Protein AF-A0A2D6NAS9-F1 (afdb_monomer_lite)

pLDDT: mean 70.85, std 19.92, range [41.78, 98.81]

Radius of gyration: 37.91 Å; chains: 1; bounding box: 70×68×134 Å

Structure (mmCIF, N/CA/C/O backbone):
data_AF-A0A2D6NAS9-F1
#
_entry.id   AF-A0A2D6NAS9-F1
#
loop_
_atom_site.group_PDB
_atom_site.id
_atom_site.type_symbol
_atom_site.label_atom_id
_atom_site.label_alt_id
_atom_site.label_comp_id
_atom_site.label_asym_id
_atom_site.label_entity_id
_atom_site.label_seq_id
_atom_site.pdbx_PDB_ins_code
_atom_site.Cartn_x
_atom_site.Cartn_y
_atom_site.Cartn_z
_atom_site.occupancy
_atom_site.B_iso_or_equiv
_atom_site.auth_seq_id
_atom_site.auth_comp_id
_atom_site.auth_asym_id
_atom_site.auth_atom_id
_atom_site.pdbx_PDB_model_num
ATOM 1 N N . MET A 1 1 ? 8.852 7.915 -67.187 1.00 44.69 1 MET A N 1
ATOM 2 C CA . MET A 1 1 ? 9.538 9.047 -66.532 1.00 44.69 1 MET A CA 1
ATOM 3 C C . MET A 1 1 ? 8.828 9.274 -65.214 1.00 44.69 1 MET A C 1
ATOM 5 O O . MET A 1 1 ? 7.635 9.530 -65.252 1.00 44.69 1 MET A O 1
ATOM 9 N N . PHE A 1 2 ? 9.502 9.080 -64.082 1.00 49.69 2 PHE A N 1
ATOM 10 C CA . PHE A 1 2 ? 8.927 9.320 -62.756 1.00 49.69 2 PHE A CA 1
ATOM 11 C C . PHE A 1 2 ? 9.733 10.438 -62.098 1.00 49.69 2 PHE A C 1
ATOM 13 O O . PHE A 1 2 ? 10.939 10.296 -61.892 1.00 49.69 2 PHE A O 1
ATOM 20 N N . GLU A 1 3 ? 9.075 11.571 -61.862 1.00 64.31 3 GLU A N 1
ATOM 21 C CA . GLU A 1 3 ? 9.657 12.746 -61.220 1.00 64.31 3 GLU A CA 1
ATOM 22 C C . GLU A 1 3 ? 9.878 12.480 -59.729 1.00 64.31 3 GLU A C 1
ATOM 24 O O . GLU A 1 3 ? 8.986 12.060 -58.992 1.00 64.31 3 GLU A O 1
ATOM 29 N N . LYS A 1 4 ? 11.119 12.704 -59.298 1.00 64.44 4 LYS A N 1
ATOM 30 C CA . LYS A 1 4 ? 11.606 12.474 -57.942 1.00 64.44 4 LYS A CA 1
ATOM 31 C C . LYS A 1 4 ? 11.306 13.723 -57.108 1.00 64.44 4 LYS A C 1
ATOM 33 O O . LYS A 1 4 ? 12.010 14.725 -57.219 1.00 64.44 4 LYS A O 1
ATOM 38 N N . LYS A 1 5 ? 10.247 13.672 -56.299 1.00 74.62 5 LYS A N 1
ATOM 39 C CA . LYS A 1 5 ? 9.888 14.717 -55.330 1.00 74.62 5 LYS A CA 1
ATOM 40 C C . LYS A 1 5 ? 10.907 14.696 -54.182 1.00 74.62 5 LYS A C 1
ATOM 42 O O . LYS A 1 5 ? 11.012 13.702 -53.472 1.00 74.62 5 LYS A O 1
ATOM 47 N N . LYS A 1 6 ? 11.705 15.761 -54.066 1.00 67.56 6 LYS A N 1
ATOM 48 C CA . LYS A 1 6 ? 12.610 16.014 -52.934 1.00 67.56 6 LYS A CA 1
ATOM 49 C C . LYS A 1 6 ? 11.777 16.526 -51.759 1.00 67.56 6 LYS A C 1
ATOM 51 O O . LYS A 1 6 ? 11.126 17.557 -51.897 1.00 67.56 6 LYS A O 1
ATOM 56 N N . GLU A 1 7 ? 11.798 15.803 -50.646 1.00 62.59 7 GLU A N 1
ATOM 57 C CA . GLU A 1 7 ? 11.334 16.301 -49.350 1.00 62.59 7 GLU A CA 1
ATOM 58 C C . GLU A 1 7 ? 12.501 16.959 -48.616 1.00 62.59 7 GLU A C 1
ATOM 60 O O . GLU A 1 7 ? 13.610 16.424 -48.562 1.00 62.59 7 GLU A O 1
ATOM 65 N N . ASP A 1 8 ? 12.222 18.159 -48.123 1.00 62.38 8 ASP A N 1
ATOM 66 C CA . ASP A 1 8 ? 13.102 19.023 -47.352 1.00 62.38 8 ASP A CA 1
ATOM 67 C C . ASP A 1 8 ? 12.924 18.652 -45.872 1.00 62.38 8 ASP A C 1
ATOM 69 O O . ASP A 1 8 ? 11.819 18.749 -45.332 1.00 62.38 8 ASP A O 1
ATOM 73 N N . ILE A 1 9 ? 13.978 18.137 -45.237 1.00 57.31 9 ILE A N 1
ATOM 74 C CA . ILE A 1 9 ? 13.961 17.750 -43.822 1.00 57.31 9 ILE A CA 1
ATOM 75 C C . ILE A 1 9 ? 14.261 19.013 -43.020 1.00 57.31 9 ILE A C 1
ATOM 77 O O . ILE A 1 9 ? 15.414 19.403 -42.848 1.00 57.31 9 ILE A O 1
ATOM 81 N N . GLY A 1 10 ? 13.191 19.668 -42.573 1.00 54.44 10 GLY A N 1
ATOM 82 C CA . GLY A 1 10 ? 13.259 20.759 -41.613 1.00 54.44 10 GLY A CA 1
ATOM 83 C C . GLY A 1 10 ? 13.781 20.257 -40.269 1.00 54.44 10 GLY A C 1
ATOM 84 O O . GLY A 1 10 ? 13.174 19.396 -39.636 1.00 54.44 10 GLY A O 1
ATOM 85 N N . ASP A 1 11 ? 14.908 20.824 -39.853 1.00 56.91 11 ASP A N 1
ATOM 86 C CA . ASP A 1 11 ? 15.511 20.721 -38.528 1.00 56.91 11 ASP A CA 1
ATOM 87 C C . ASP A 1 11 ? 14.603 21.391 -37.482 1.00 56.91 11 ASP A C 1
ATOM 89 O O . ASP A 1 11 ? 14.774 22.550 -37.104 1.00 56.91 11 ASP A O 1
ATOM 93 N N . SER A 1 12 ? 13.553 20.689 -37.058 1.00 53.16 12 SER A N 1
ATOM 94 C CA . SER A 1 12 ? 12.720 21.099 -35.928 1.00 53.16 12 SER A CA 1
ATOM 95 C C . SER A 1 12 ? 13.377 20.637 -34.631 1.00 53.16 12 SER A C 1
ATOM 97 O O . SER A 1 12 ? 12.987 19.630 -34.038 1.00 53.16 12 SER A O 1
ATOM 99 N N . GLY A 1 13 ? 14.396 21.391 -34.213 1.00 52.25 13 GLY A N 1
ATOM 100 C CA . GLY A 1 13 ? 14.982 21.310 -32.884 1.00 52.25 13 GLY A CA 1
ATOM 101 C C . GLY A 1 13 ? 13.895 21.442 -31.818 1.00 52.25 13 GLY A C 1
ATOM 102 O O . GLY A 1 13 ? 13.236 22.473 -31.691 1.00 52.25 13 GLY A O 1
ATOM 103 N N . SER A 1 14 ? 13.695 20.371 -31.058 1.00 56.97 14 SER A N 1
ATOM 104 C CA . SER A 1 14 ? 12.811 20.301 -29.900 1.00 56.97 14 SER A CA 1
ATOM 105 C C . SER A 1 14 ? 13.326 21.223 -28.792 1.00 56.97 14 SER A C 1
ATOM 107 O O . SER A 1 14 ? 14.079 20.811 -27.911 1.00 56.97 14 SER A O 1
ATOM 109 N N . GLN A 1 15 ? 12.937 22.495 -28.863 1.00 63.69 15 GLN A N 1
ATOM 110 C CA . GLN A 1 15 ? 13.130 23.469 -27.797 1.00 63.69 15 GLN A CA 1
ATOM 111 C C . GLN A 1 15 ? 12.185 23.105 -26.647 1.00 63.69 15 GLN A C 1
ATOM 113 O O . GLN A 1 15 ? 10.971 23.291 -26.738 1.00 63.69 15 GLN A O 1
ATOM 118 N N . LEU A 1 16 ? 12.746 22.522 -25.584 1.00 65.19 16 LEU A N 1
ATOM 119 C CA . LEU A 1 16 ? 12.011 22.279 -24.348 1.00 65.19 16 LEU A CA 1
ATOM 120 C C . LEU A 1 16 ? 11.525 23.619 -23.768 1.00 65.19 16 LEU A C 1
ATOM 122 O O . LEU A 1 16 ? 12.282 24.593 -23.773 1.00 65.19 16 LEU A O 1
ATOM 126 N N . PRO A 1 17 ? 10.280 23.686 -23.268 1.00 71.19 17 PRO A N 1
ATOM 127 C CA . PRO A 1 17 ? 9.772 24.886 -22.622 1.00 71.19 17 PRO A CA 1
ATOM 128 C C . PRO A 1 17 ? 10.620 25.211 -21.387 1.00 71.19 17 PRO A C 1
ATOM 130 O O . PRO A 1 17 ? 10.886 24.336 -20.561 1.00 71.19 17 PRO A O 1
ATOM 133 N N . ASN A 1 18 ? 11.039 26.471 -21.260 1.00 76.06 18 ASN A N 1
ATOM 134 C CA . ASN A 1 18 ? 11.755 26.948 -20.078 1.00 76.06 18 ASN A CA 1
ATOM 135 C C . ASN A 1 18 ? 10.835 26.842 -18.854 1.00 76.06 18 ASN A C 1
ATOM 137 O O . ASN A 1 18 ? 9.726 27.384 -18.863 1.00 76.06 18 ASN A O 1
ATOM 141 N N . LEU A 1 19 ? 11.286 26.121 -17.825 1.00 75.50 19 LEU A N 1
ATOM 142 C CA . LEU A 1 19 ? 10.564 26.002 -16.561 1.00 75.50 19 LEU A CA 1
ATOM 143 C C . LEU A 1 19 ? 10.518 27.365 -15.848 1.00 75.50 19 LEU A C 1
ATOM 145 O O . LEU A 1 19 ? 11.495 28.110 -15.909 1.00 75.50 19 LEU A O 1
ATOM 149 N N . PRO A 1 20 ? 9.408 27.690 -15.164 1.00 77.12 20 PRO A N 1
ATOM 150 C CA . PRO A 1 20 ? 9.325 28.888 -14.342 1.00 77.12 20 PRO A CA 1
ATOM 151 C C . PRO A 1 20 ? 10.331 28.822 -13.187 1.00 77.12 20 PRO A C 1
ATOM 153 O O . PRO A 1 20 ? 10.470 27.784 -12.537 1.00 77.12 20 PRO A O 1
ATOM 156 N N . ASP A 1 21 ? 11.000 29.944 -12.926 1.00 81.00 21 ASP A N 1
ATOM 157 C CA . ASP A 1 21 ? 11.944 30.071 -11.819 1.00 81.00 21 ASP A CA 1
ATOM 158 C C . ASP A 1 21 ? 11.223 29.894 -10.477 1.00 81.00 21 ASP A C 1
ATOM 160 O O . ASP A 1 21 ? 10.200 30.531 -10.199 1.00 81.00 21 ASP A O 1
ATOM 164 N N . LEU A 1 22 ? 11.754 28.997 -9.645 1.00 76.25 22 LEU A N 1
ATOM 165 C CA . LEU A 1 22 ? 11.228 28.748 -8.309 1.00 76.25 22 LEU A CA 1
ATOM 166 C C . LEU A 1 22 ? 11.530 29.945 -7.395 1.00 76.25 22 LEU A C 1
ATOM 168 O O . LEU A 1 22 ? 12.623 30.514 -7.466 1.00 76.25 22 LEU A O 1
ATOM 172 N N . PRO A 1 23 ? 10.587 30.328 -6.517 1.00 79.94 23 PRO A N 1
ATOM 173 C CA . PRO A 1 23 ? 10.807 31.413 -5.575 1.00 79.94 23 PRO A CA 1
ATOM 174 C C . PRO A 1 23 ? 11.987 31.089 -4.639 1.00 79.94 23 PRO A C 1
ATOM 176 O O . PRO A 1 23 ? 12.152 29.926 -4.256 1.00 79.94 23 PRO A O 1
ATOM 179 N N . PRO A 1 24 ? 12.790 32.094 -4.240 1.00 77.75 24 PRO A N 1
ATOM 180 C CA . PRO A 1 24 ? 13.880 31.904 -3.290 1.00 77.75 24 PRO A CA 1
ATOM 181 C C . PRO A 1 24 ? 13.343 31.334 -1.975 1.00 77.75 24 PRO A C 1
ATOM 183 O O . PRO A 1 24 ? 12.482 31.934 -1.330 1.00 77.75 24 PRO A O 1
ATOM 186 N N . LEU A 1 25 ? 13.833 30.157 -1.591 1.00 62.84 25 LEU A N 1
ATOM 187 C CA . LEU A 1 25 ? 13.583 29.582 -0.276 1.00 62.84 25 LEU A CA 1
ATOM 188 C C . LEU A 1 25 ? 14.573 30.205 0.710 1.00 62.84 25 LEU A C 1
ATOM 190 O O . LEU A 1 25 ? 15.709 29.747 0.819 1.00 62.84 25 LEU A O 1
ATOM 194 N N . ASP A 1 26 ? 14.127 31.234 1.431 1.00 63.97 26 ASP A N 1
ATOM 195 C CA . ASP A 1 26 ? 14.790 31.709 2.649 1.00 63.97 26 ASP A CA 1
ATOM 196 C C . ASP A 1 26 ? 14.624 30.639 3.738 1.00 63.97 26 ASP A C 1
ATOM 198 O O . ASP A 1 26 ? 13.691 30.664 4.545 1.00 63.97 26 ASP A O 1
ATOM 202 N N . LEU A 1 27 ? 15.504 29.637 3.721 1.00 65.56 27 LEU A N 1
ATOM 203 C CA . LEU A 1 27 ? 15.625 28.688 4.819 1.00 65.56 27 LEU A CA 1
ATOM 204 C C . LEU A 1 27 ? 16.458 29.342 5.927 1.00 65.56 27 LEU A C 1
ATOM 206 O O . LEU A 1 27 ? 17.595 29.737 5.665 1.00 65.56 27 LEU A O 1
ATOM 210 N N . PRO A 1 28 ? 15.927 29.457 7.157 1.00 58.47 28 PRO A N 1
ATOM 211 C CA . PRO A 1 28 ? 16.703 29.963 8.274 1.00 58.47 28 PRO A CA 1
ATOM 212 C C . PRO A 1 28 ? 17.895 29.037 8.517 1.00 58.47 28 PRO A C 1
ATOM 214 O O . PRO A 1 28 ? 17.740 27.817 8.623 1.00 58.47 28 PRO A O 1
ATOM 217 N N . GLU A 1 29 ? 19.076 29.644 8.584 1.00 57.22 29 GLU A N 1
ATOM 218 C CA . GLU A 1 29 ? 20.341 29.025 8.963 1.00 57.22 29 GLU A CA 1
ATOM 219 C C . GLU A 1 29 ? 20.144 28.357 10.334 1.00 57.22 29 GLU A C 1
ATOM 221 O O . GLU A 1 29 ? 20.018 29.016 11.365 1.00 57.22 29 GLU A O 1
ATOM 226 N N . ARG A 1 30 ? 19.969 27.031 10.335 1.00 51.94 30 ARG A N 1
ATOM 227 C CA . ARG A 1 30 ? 19.803 26.249 11.561 1.00 51.94 30 ARG A CA 1
ATOM 228 C C . ARG A 1 30 ? 21.179 26.116 12.198 1.00 51.94 30 ARG A C 1
ATOM 230 O O . ARG A 1 30 ? 22.009 25.354 11.714 1.00 51.94 30 ARG A O 1
ATOM 237 N N . GLU A 1 31 ? 21.396 26.854 13.278 1.00 53.44 31 GLU A N 1
ATOM 238 C CA . GLU A 1 31 ? 22.501 26.624 14.204 1.00 53.44 31 GLU A CA 1
ATOM 239 C C . GLU A 1 31 ? 22.436 25.164 14.696 1.00 53.44 31 GLU A C 1
ATOM 241 O O . GLU A 1 31 ? 21.433 24.719 15.261 1.00 53.44 31 GLU A O 1
ATOM 246 N N . GLU A 1 32 ? 23.487 24.391 14.409 1.00 56.06 32 GLU A N 1
ATOM 247 C CA . GLU A 1 32 ? 23.672 23.014 14.872 1.00 56.06 32 GLU A CA 1
ATOM 248 C C . GLU A 1 32 ? 23.946 22.991 16.385 1.00 56.06 32 GLU A C 1
ATOM 250 O O . GLU A 1 32 ? 25.063 22.759 16.836 1.00 56.06 32 GLU A O 1
ATOM 255 N N . GLU A 1 33 ? 22.915 23.201 17.200 1.00 48.81 33 GLU A N 1
ATOM 256 C CA . GLU A 1 33 ? 22.936 22.800 18.606 1.00 48.81 33 GLU A CA 1
ATOM 257 C C . GLU A 1 33 ? 22.209 21.462 18.758 1.00 48.81 33 GLU A C 1
ATOM 259 O O . GLU A 1 33 ? 21.041 21.380 19.142 1.00 48.81 33 GLU A O 1
ATOM 264 N N . THR A 1 34 ? 22.912 20.364 18.463 1.00 54.03 34 THR A N 1
ATOM 265 C CA . THR A 1 34 ? 22.471 19.015 18.836 1.00 54.03 34 THR A CA 1
ATOM 266 C C . THR A 1 34 ? 22.618 18.826 20.348 1.00 54.03 34 THR A C 1
ATOM 268 O O . THR A 1 34 ? 23.531 18.155 20.824 1.00 54.03 34 THR A O 1
ATOM 271 N N . SER A 1 35 ? 21.705 19.408 21.122 1.00 48.81 35 SER A N 1
ATOM 272 C CA . SER A 1 35 ? 21.496 19.089 22.538 1.00 48.81 35 SER A CA 1
ATOM 273 C C . SER A 1 35 ? 20.476 17.956 22.671 1.00 48.81 35 SER A C 1
ATOM 275 O O . SER A 1 35 ? 19.450 18.062 23.340 1.00 48.81 35 SER A O 1
ATOM 277 N N . LEU A 1 36 ? 20.759 16.832 22.006 1.00 57.94 36 LEU A N 1
ATOM 278 C CA . LEU A 1 36 ? 20.040 15.600 22.300 1.00 57.94 36 LEU A CA 1
ATOM 279 C C . LEU A 1 36 ? 20.421 15.159 23.722 1.00 57.94 36 LEU A C 1
ATOM 281 O O . LEU A 1 36 ? 21.614 15.107 24.040 1.00 57.94 36 LEU A O 1
ATOM 285 N N . PRO A 1 37 ? 19.451 14.836 24.593 1.00 48.44 37 PRO A N 1
ATOM 286 C CA . PRO A 1 37 ? 19.757 14.244 25.883 1.00 48.44 37 PRO A CA 1
ATOM 287 C C . PRO A 1 37 ? 20.454 12.904 25.640 1.00 48.44 37 PRO A C 1
ATOM 289 O O . PRO A 1 37 ? 19.886 11.982 25.058 1.00 48.44 37 PRO A O 1
ATOM 292 N N . SER A 1 38 ? 21.708 12.797 26.068 1.00 57.53 38 SER A N 1
ATOM 293 C CA . SER A 1 38 ? 22.430 11.529 26.061 1.00 57.53 38 SER A CA 1
ATOM 294 C C . SER A 1 38 ? 21.670 10.515 26.915 1.00 57.53 38 SER A C 1
ATOM 296 O O . SER A 1 38 ? 21.354 10.794 28.075 1.00 57.53 38 SER A O 1
ATOM 298 N N . PHE A 1 39 ? 21.385 9.345 26.344 1.00 55.78 39 PHE A N 1
ATOM 299 C CA . PHE A 1 39 ? 20.735 8.251 27.056 1.00 55.78 39 PHE A CA 1
ATOM 300 C C . PHE A 1 39 ? 21.516 7.893 28.333 1.00 55.78 39 PHE A C 1
ATOM 302 O O . PHE A 1 39 ? 22.751 7.869 28.315 1.00 55.78 39 PHE A O 1
ATOM 309 N N . PRO A 1 40 ? 20.832 7.591 29.451 1.00 52.88 40 PRO A N 1
ATOM 310 C CA . PRO A 1 40 ? 21.504 7.073 30.630 1.00 52.88 40 PRO A CA 1
ATOM 311 C C . PRO A 1 40 ? 22.171 5.743 30.266 1.00 52.88 40 PRO A C 1
ATOM 313 O O . PRO A 1 40 ? 21.508 4.823 29.788 1.00 52.88 40 PRO A O 1
ATOM 316 N N . ASN A 1 41 ? 23.483 5.639 30.497 1.00 45.62 41 ASN A N 1
ATOM 317 C CA . ASN A 1 41 ? 24.239 4.394 30.358 1.00 45.62 41 ASN A CA 1
ATOM 318 C C . ASN A 1 41 ? 23.652 3.336 31.307 1.00 45.62 41 ASN A C 1
ATOM 320 O O . ASN A 1 41 ? 24.050 3.242 32.468 1.00 45.62 41 ASN A O 1
ATOM 324 N N . SER A 1 42 ? 22.673 2.564 30.833 1.00 54.25 42 SER A N 1
ATOM 325 C CA . SER A 1 42 ? 22.069 1.487 31.608 1.00 54.25 42 SER A CA 1
ATOM 326 C C . SER A 1 42 ? 23.008 0.272 31.599 1.00 54.25 42 SER A C 1
ATOM 328 O O . SER A 1 42 ? 23.280 -0.280 30.529 1.00 54.25 42 SER A O 1
ATOM 330 N N . PRO A 1 43 ? 23.508 -0.193 32.760 1.00 58.84 43 PRO A N 1
ATOM 331 C CA . PRO A 1 43 ? 24.506 -1.264 32.851 1.00 58.84 43 PRO A CA 1
ATOM 332 C C . PRO A 1 43 ? 23.975 -2.663 32.477 1.00 58.84 43 PRO A C 1
ATOM 334 O O . PRO A 1 43 ? 24.695 -3.654 32.612 1.00 58.84 43 PRO A O 1
ATOM 337 N N . THR A 1 44 ? 22.727 -2.778 32.016 1.00 58.31 44 THR A N 1
ATOM 338 C CA . THR A 1 44 ? 22.070 -4.058 31.707 1.00 58.31 44 THR A CA 1
ATOM 339 C C . THR A 1 44 ? 21.915 -4.350 30.213 1.00 58.31 44 THR A C 1
ATOM 341 O O . THR A 1 44 ? 21.643 -5.498 29.863 1.00 58.31 44 THR A O 1
ATOM 344 N N . HIS A 1 45 ? 22.145 -3.381 29.318 1.00 50.84 45 HIS A N 1
ATOM 345 C CA . HIS A 1 45 ? 21.853 -3.552 27.886 1.00 50.84 45 HIS A CA 1
ATOM 346 C C . HIS A 1 45 ? 22.820 -4.508 27.157 1.00 50.84 45 HIS A C 1
ATOM 348 O O . HIS A 1 45 ? 22.425 -5.197 26.220 1.00 50.84 45 HIS A O 1
ATOM 354 N N . ASN A 1 46 ? 24.060 -4.660 27.637 1.00 56.56 46 ASN A N 1
ATOM 355 C CA . ASN A 1 46 ? 25.041 -5.543 26.987 1.00 56.56 46 ASN A CA 1
ATOM 356 C C . ASN A 1 46 ? 24.825 -7.042 27.249 1.00 56.56 46 ASN A C 1
ATOM 358 O O . ASN A 1 46 ? 25.462 -7.860 26.598 1.00 56.56 46 ASN A O 1
ATOM 362 N N . LYS A 1 47 ? 23.949 -7.433 28.185 1.00 57.38 47 LYS A N 1
ATOM 363 C CA . LYS A 1 47 ? 23.746 -8.858 28.515 1.00 57.38 47 LYS A CA 1
ATOM 364 C C . LYS A 1 47 ? 22.583 -9.506 27.773 1.00 57.38 47 LYS A C 1
ATOM 366 O O . LYS A 1 47 ? 22.552 -10.727 27.661 1.00 57.38 47 LYS A O 1
ATOM 371 N N . PHE A 1 48 ? 21.632 -8.718 27.273 1.00 56.62 48 PHE A N 1
ATOM 372 C CA . PHE A 1 48 ? 20.460 -9.274 26.593 1.00 56.62 48 PHE A CA 1
ATOM 373 C C . PHE A 1 48 ? 20.779 -9.692 25.151 1.00 56.62 48 PHE A C 1
ATOM 375 O O . PHE A 1 48 ? 20.281 -10.708 24.676 1.00 56.62 48 PHE A O 1
ATOM 382 N N . GLN A 1 49 ? 21.679 -8.964 24.482 1.00 55.78 49 GLN A N 1
ATOM 383 C CA . GLN A 1 49 ? 22.065 -9.246 23.096 1.00 55.78 49 GLN A CA 1
ATOM 384 C C . GLN A 1 49 ? 23.022 -10.448 22.964 1.00 55.78 49 GLN A C 1
ATOM 386 O O . GLN A 1 49 ? 23.025 -11.113 21.933 1.00 55.78 49 GLN A O 1
ATOM 391 N N . GLU A 1 50 ? 23.775 -10.808 24.012 1.00 66.12 50 GLU A N 1
ATOM 392 C CA . GLU A 1 50 ? 24.652 -11.993 23.991 1.00 66.12 50 GLU A CA 1
ATOM 393 C C . GLU A 1 50 ? 23.889 -13.326 24.029 1.00 66.12 50 GLU A C 1
ATOM 395 O O . GLU A 1 50 ? 24.342 -14.304 23.433 1.00 66.12 50 GLU A O 1
ATOM 400 N N . ALA A 1 51 ? 22.744 -13.394 24.719 1.00 60.97 51 ALA A N 1
ATOM 401 C CA . ALA A 1 51 ? 21.993 -14.643 24.867 1.00 60.97 51 ALA A CA 1
ATOM 402 C C . ALA A 1 51 ? 21.365 -15.105 23.540 1.00 60.97 51 ALA A C 1
ATOM 404 O O . ALA A 1 51 ? 21.382 -16.295 23.241 1.00 60.97 51 ALA A O 1
ATOM 405 N N . ALA A 1 52 ? 20.885 -14.163 22.722 1.00 65.38 52 ALA A N 1
ATOM 406 C CA . ALA A 1 52 ? 20.277 -14.462 21.426 1.00 65.38 52 ALA A CA 1
ATOM 407 C C . ALA A 1 52 ? 21.307 -14.940 20.387 1.00 65.38 52 ALA A C 1
ATOM 409 O O . ALA A 1 52 ? 21.047 -15.874 19.634 1.00 65.38 52 ALA A O 1
ATOM 410 N N . ILE A 1 53 ? 22.504 -14.342 20.372 1.00 60.44 53 ILE A N 1
ATOM 411 C CA . ILE A 1 53 ? 23.564 -14.718 19.422 1.00 60.44 53 ILE A CA 1
ATOM 412 C C . ILE A 1 53 ? 24.155 -16.091 19.781 1.00 60.44 53 ILE A C 1
ATOM 414 O O . ILE A 1 53 ? 24.548 -16.846 18.894 1.00 60.44 53 ILE A O 1
ATOM 418 N N . LYS A 1 54 ? 24.189 -16.454 21.071 1.00 69.38 54 LYS A N 1
ATOM 419 C CA . LYS A 1 54 ? 24.687 -17.765 21.517 1.00 69.38 54 LYS A CA 1
ATOM 420 C C . LYS A 1 54 ? 23.796 -18.938 21.107 1.00 69.38 54 LYS A C 1
ATOM 422 O O . LYS A 1 54 ? 24.337 -19.998 20.810 1.00 69.38 54 LYS A O 1
ATOM 427 N N . ASP A 1 55 ? 22.480 -18.748 21.071 1.00 64.94 55 ASP A N 1
ATOM 428 C CA . ASP A 1 55 ? 21.521 -19.807 20.718 1.00 64.94 55 ASP A CA 1
ATOM 429 C C . ASP A 1 55 ? 21.546 -20.130 19.210 1.00 64.94 55 ASP A C 1
ATOM 431 O O . ASP A 1 55 ? 21.358 -21.268 18.790 1.00 64.94 55 ASP A O 1
ATOM 435 N N . ALA A 1 56 ? 21.886 -19.141 18.377 1.00 64.94 56 ALA A N 1
ATOM 436 C CA . ALA A 1 56 ? 22.000 -19.309 16.927 1.00 64.94 56 ALA A CA 1
ATOM 437 C C . ALA A 1 56 ? 23.278 -20.043 16.462 1.00 64.94 56 ALA A C 1
ATOM 439 O O . ALA A 1 56 ? 23.356 -20.453 15.305 1.00 64.94 56 ALA A O 1
ATOM 440 N N . VAL A 1 57 ? 24.293 -20.199 17.325 1.00 58.56 57 VAL A N 1
ATOM 441 C CA . VAL A 1 57 ? 25.605 -20.785 16.957 1.00 58.56 57 VAL A CA 1
ATOM 442 C C . VAL A 1 57 ? 25.776 -22.219 17.468 1.00 58.56 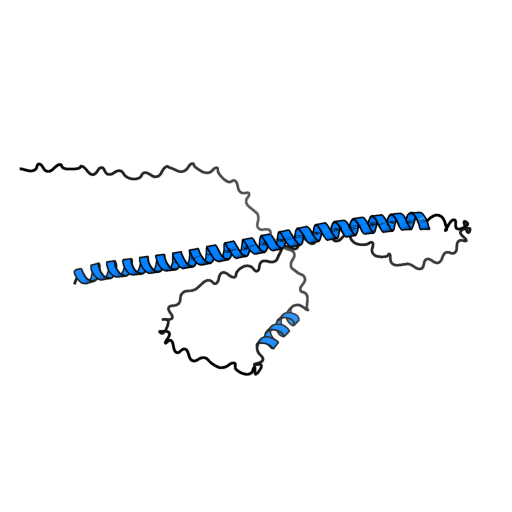57 VAL A C 1
ATOM 444 O O . VAL A 1 57 ? 26.750 -22.889 17.128 1.00 58.56 57 VAL A O 1
ATOM 447 N N . THR A 1 58 ? 24.832 -22.750 18.242 1.00 55.06 58 THR A N 1
ATOM 448 C CA . THR A 1 58 ? 24.825 -24.179 18.566 1.00 55.06 58 THR A CA 1
ATOM 449 C C . THR A 1 58 ? 24.315 -24.986 17.368 1.00 55.06 58 THR A C 1
ATOM 451 O O . THR A 1 58 ? 23.152 -24.824 16.994 1.00 55.06 58 THR A O 1
ATOM 454 N N . PRO A 1 59 ? 25.138 -25.863 16.757 1.00 55.28 59 PRO A N 1
ATOM 455 C CA . PRO A 1 59 ? 24.693 -26.749 15.691 1.00 55.28 59 PRO A CA 1
ATOM 456 C C . PRO A 1 59 ? 23.748 -27.790 16.294 1.00 55.28 59 PRO A C 1
ATOM 458 O O . PRO A 1 59 ? 24.171 -28.837 16.778 1.00 55.28 59 PRO A O 1
ATOM 461 N N . SER A 1 60 ? 22.459 -27.467 16.326 1.00 55.25 60 SER A N 1
ATOM 462 C CA . SER A 1 60 ? 21.417 -28.433 16.642 1.00 55.25 60 SER A CA 1
ATOM 463 C C . SER A 1 60 ? 21.385 -29.457 15.509 1.00 55.25 60 SER A C 1
ATOM 465 O O . SER A 1 60 ? 21.052 -29.107 14.376 1.00 55.25 60 SER A O 1
ATOM 467 N N . GLU A 1 61 ? 21.760 -30.703 15.814 1.00 58.97 61 GLU A N 1
ATOM 468 C CA . GLU A 1 61 ? 21.526 -31.893 14.988 1.00 58.97 61 GLU A CA 1
ATOM 469 C C . GLU A 1 61 ? 20.021 -32.023 14.719 1.00 58.97 61 GLU A C 1
ATOM 471 O O . GLU A 1 61 ? 19.283 -32.694 15.440 1.00 58.97 61 GLU A O 1
ATOM 476 N N . PHE A 1 62 ? 19.535 -31.334 13.691 1.00 62.91 62 PHE A N 1
ATOM 477 C CA . PHE A 1 62 ? 18.229 -31.612 13.122 1.00 62.91 62 PHE A CA 1
ATOM 478 C C . PHE A 1 62 ? 18.367 -32.768 12.122 1.00 62.91 62 PHE A C 1
ATOM 480 O O . PHE A 1 62 ? 19.294 -32.758 11.310 1.00 62.91 62 PHE A O 1
ATOM 487 N N . PRO A 1 63 ? 17.468 -33.767 12.165 1.00 57.25 63 PRO A N 1
ATOM 488 C CA . PRO A 1 63 ? 17.467 -34.862 11.206 1.00 57.25 63 PRO A CA 1
ATOM 489 C C . PRO A 1 63 ? 17.232 -34.313 9.795 1.00 57.25 63 PRO A C 1
ATOM 491 O O . PRO A 1 63 ? 16.243 -33.621 9.547 1.00 57.25 63 PRO A O 1
ATOM 494 N N . GLU A 1 64 ? 18.165 -34.617 8.892 1.00 47.91 64 GLU A N 1
ATOM 495 C CA . GLU A 1 64 ? 18.139 -34.204 7.489 1.00 47.91 64 GLU A CA 1
ATOM 496 C C . GLU A 1 64 ? 16.816 -34.609 6.811 1.00 47.91 64 GLU A C 1
ATOM 498 O O . GLU A 1 64 ? 16.466 -35.795 6.793 1.00 47.91 64 GLU A O 1
ATOM 503 N N . PRO A 1 65 ? 16.069 -33.664 6.211 1.00 64.00 65 PRO A N 1
ATOM 504 C CA . PRO A 1 65 ? 15.046 -34.010 5.237 1.00 64.00 65 PRO A CA 1
ATOM 505 C C . PRO A 1 65 ? 15.706 -34.540 3.948 1.00 64.00 65 PRO A C 1
ATOM 507 O O . PRO A 1 65 ? 16.822 -34.139 3.613 1.00 64.00 65 PRO A O 1
ATOM 510 N N . PRO A 1 66 ? 15.029 -35.433 3.204 1.00 57.22 66 PRO A N 1
ATOM 511 C CA . PRO A 1 66 ? 15.592 -36.078 2.025 1.00 57.22 66 PRO A CA 1
ATOM 512 C C . PRO A 1 66 ? 16.001 -35.045 0.970 1.00 57.22 66 PRO A C 1
ATOM 514 O O . PRO A 1 66 ? 15.182 -34.274 0.468 1.00 57.22 66 PRO A O 1
ATOM 517 N N . ILE A 1 67 ? 17.289 -35.070 0.639 1.00 53.25 67 ILE A N 1
ATOM 518 C CA . ILE A 1 67 ? 17.921 -34.279 -0.411 1.00 53.25 67 ILE A CA 1
ATOM 519 C C . ILE A 1 67 ? 17.317 -34.714 -1.749 1.00 53.25 67 ILE A C 1
ATOM 521 O O . ILE A 1 67 ? 17.526 -35.839 -2.201 1.00 53.25 67 ILE A O 1
ATOM 525 N N . ILE A 1 68 ? 16.552 -33.828 -2.385 1.00 55.16 68 ILE A N 1
ATOM 526 C CA . ILE A 1 68 ? 16.143 -34.002 -3.777 1.00 55.16 68 ILE A CA 1
ATOM 527 C C . ILE A 1 68 ? 17.298 -33.487 -4.644 1.00 55.16 68 ILE A C 1
ATOM 529 O O . ILE A 1 68 ? 17.548 -32.284 -4.716 1.00 55.16 68 ILE A O 1
ATOM 533 N N . GLU A 1 69 ? 18.028 -34.415 -5.266 1.00 47.00 69 GLU A N 1
ATOM 534 C CA . GLU A 1 69 ? 19.065 -34.145 -6.267 1.00 47.00 69 GLU A CA 1
ATOM 535 C C . GLU A 1 69 ? 18.448 -33.475 -7.507 1.00 47.00 69 GLU A C 1
ATOM 537 O O . GLU A 1 69 ? 17.953 -34.128 -8.426 1.00 47.00 69 GLU A O 1
ATOM 542 N N . HIS A 1 70 ? 18.506 -32.147 -7.557 1.00 50.91 70 HIS A N 1
ATOM 543 C CA . HIS A 1 70 ? 18.380 -31.389 -8.797 1.00 50.91 70 HIS A CA 1
ATOM 544 C C . HIS A 1 70 ? 19.739 -30.771 -9.115 1.00 50.91 70 HIS A C 1
ATOM 546 O O . HIS A 1 70 ? 20.094 -29.691 -8.650 1.00 50.91 70 HIS A O 1
ATOM 552 N N . SER A 1 71 ? 20.535 -31.510 -9.885 1.00 48.31 71 SER A N 1
ATOM 553 C CA . SER A 1 71 ? 21.802 -31.051 -10.439 1.00 48.31 71 SER A CA 1
ATOM 554 C C . SER A 1 71 ? 21.550 -30.082 -11.599 1.00 48.31 71 SER A C 1
ATOM 556 O O . SER A 1 71 ? 21.600 -30.474 -12.764 1.00 48.31 71 SER A O 1
ATOM 558 N N . GLU A 1 72 ? 21.302 -28.811 -11.294 1.00 48.53 72 GLU A N 1
ATOM 559 C CA . GLU A 1 72 ? 21.546 -27.728 -12.248 1.00 48.53 72 GLU A CA 1
ATOM 560 C C . GLU A 1 72 ? 22.904 -27.101 -11.942 1.00 48.53 72 GLU A C 1
ATOM 562 O O . GLU A 1 72 ? 23.146 -26.495 -10.899 1.00 48.53 72 GLU A O 1
ATOM 567 N N . THR A 1 73 ? 23.834 -27.314 -12.869 1.00 48.78 73 THR A N 1
ATOM 568 C CA . THR A 1 73 ? 25.162 -26.711 -12.887 1.00 48.78 73 THR A CA 1
ATOM 569 C C . THR A 1 73 ? 25.029 -25.194 -13.009 1.00 48.78 73 THR A C 1
ATOM 571 O O . THR A 1 73 ? 24.875 -24.656 -14.103 1.00 48.78 73 THR A O 1
ATOM 574 N N . ILE A 1 74 ? 25.100 -24.497 -11.876 1.00 55.66 74 ILE A N 1
ATOM 575 C CA . ILE A 1 74 ? 25.202 -23.038 -11.834 1.00 55.66 74 ILE A CA 1
ATOM 576 C C . ILE A 1 74 ? 26.613 -22.655 -12.319 1.00 55.66 74 ILE A C 1
ATOM 578 O O . ILE A 1 74 ? 27.600 -23.098 -11.721 1.00 55.66 74 ILE A O 1
ATOM 582 N N . PRO A 1 75 ? 26.761 -21.859 -13.395 1.00 58.53 75 PRO A N 1
ATOM 583 C CA . PRO A 1 75 ? 28.069 -21.406 -13.850 1.00 58.53 75 PRO A CA 1
ATOM 584 C C . PRO A 1 75 ? 28.722 -20.481 -12.804 1.00 58.53 75 PRO A C 1
ATOM 586 O O . PRO A 1 75 ? 28.024 -19.742 -12.104 1.00 58.53 75 PRO A O 1
ATOM 589 N N . PRO A 1 76 ? 30.063 -20.481 -12.690 1.00 56.19 76 PRO A N 1
ATOM 590 C CA . PRO A 1 76 ? 30.772 -19.694 -11.689 1.00 56.19 76 PRO A CA 1
ATOM 591 C C . PRO A 1 76 ? 30.558 -18.195 -11.926 1.00 56.19 76 PRO A C 1
ATOM 593 O O . PRO A 1 76 ? 31.045 -17.619 -12.900 1.00 56.19 76 PRO A O 1
ATOM 596 N N . ILE A 1 77 ? 29.835 -17.554 -11.006 1.00 49.62 77 ILE A N 1
ATOM 597 C CA . ILE A 1 77 ? 29.649 -16.103 -10.981 1.00 49.62 77 ILE A CA 1
ATOM 598 C C . ILE A 1 77 ? 31.010 -15.456 -10.703 1.00 49.62 77 ILE A C 1
ATOM 600 O O . ILE A 1 77 ? 31.591 -15.581 -9.623 1.00 49.62 77 ILE A O 1
ATOM 604 N N . ASN A 1 78 ? 31.522 -14.778 -11.728 1.00 54.91 78 ASN A N 1
ATOM 605 C CA . ASN A 1 78 ? 32.737 -13.981 -11.692 1.00 54.91 78 ASN A CA 1
ATOM 606 C C . ASN A 1 78 ? 32.601 -12.881 -10.624 1.00 54.91 78 ASN A C 1
ATOM 608 O O . ASN A 1 78 ? 31.782 -11.968 -10.751 1.00 54.91 78 ASN A O 1
ATOM 612 N N . LYS A 1 79 ? 33.402 -12.995 -9.559 1.00 51.69 79 LYS A N 1
ATOM 613 C CA . LYS A 1 79 ? 33.492 -12.051 -8.441 1.00 51.69 79 LYS A CA 1
ATOM 614 C C . LYS A 1 79 ? 34.173 -10.762 -8.902 1.00 51.69 79 LYS A C 1
ATOM 616 O O . LYS A 1 79 ? 35.340 -10.525 -8.604 1.00 51.69 79 LYS A O 1
ATOM 621 N N . GLN A 1 80 ? 33.451 -9.917 -9.629 1.00 48.38 80 GLN A N 1
ATOM 622 C CA . GLN A 1 80 ? 33.849 -8.524 -9.778 1.00 48.38 80 GLN A CA 1
ATOM 623 C C . GLN A 1 80 ? 33.167 -7.694 -8.699 1.00 48.38 80 GLN A C 1
ATOM 625 O O . GLN A 1 80 ? 31.950 -7.528 -8.689 1.00 48.38 80 GLN A O 1
ATOM 630 N N . ASN A 1 81 ? 34.008 -7.213 -7.786 1.00 54.97 81 ASN A N 1
ATOM 631 C CA . ASN A 1 81 ? 33.724 -6.292 -6.696 1.00 54.97 81 ASN A CA 1
ATOM 632 C C . ASN A 1 81 ? 32.768 -5.179 -7.139 1.00 54.97 81 ASN A C 1
ATOM 634 O O . ASN A 1 81 ? 33.174 -4.190 -7.749 1.00 54.97 81 ASN A O 1
ATOM 638 N N . LYS A 1 82 ? 31.491 -5.336 -6.808 1.00 52.62 82 LYS A N 1
ATOM 639 C CA . LYS A 1 82 ? 30.539 -4.237 -6.770 1.00 52.62 82 LYS A CA 1
ATOM 640 C C . LYS A 1 82 ? 30.152 -4.082 -5.318 1.00 52.62 82 LYS A C 1
ATOM 642 O O . LYS A 1 82 ? 29.608 -5.000 -4.712 1.00 52.62 82 LYS A O 1
ATOM 647 N N . ASN A 1 83 ? 30.501 -2.927 -4.772 1.00 47.59 83 ASN A N 1
ATOM 648 C CA . ASN A 1 83 ? 30.056 -2.466 -3.471 1.00 47.59 83 ASN A CA 1
ATOM 649 C C . ASN A 1 83 ? 28.537 -2.288 -3.556 1.00 47.59 83 ASN A C 1
ATOM 651 O O . ASN A 1 83 ? 28.049 -1.201 -3.862 1.00 47.59 83 ASN A O 1
ATOM 655 N N . PHE A 1 84 ? 27.785 -3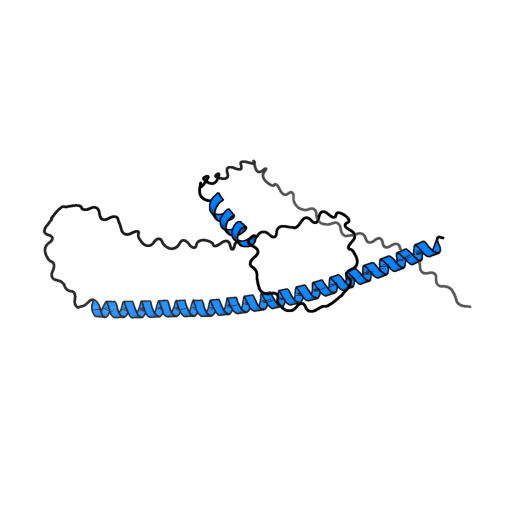.370 -3.375 1.00 41.78 84 PHE A N 1
ATOM 656 C CA . PHE A 1 84 ? 26.358 -3.276 -3.138 1.00 41.78 84 PHE A CA 1
ATOM 657 C C . PHE A 1 84 ? 26.215 -2.635 -1.761 1.00 41.78 84 PHE A C 1
ATOM 659 O O . PHE A 1 84 ? 26.461 -3.270 -0.740 1.00 41.78 84 PHE A O 1
ATOM 666 N N . LYS A 1 85 ? 25.900 -1.336 -1.746 1.00 60.53 85 LYS A N 1
ATOM 667 C CA . LYS A 1 85 ? 25.321 -0.687 -0.573 1.00 60.53 85 LYS A CA 1
ATOM 668 C C . LYS A 1 85 ? 23.997 -1.398 -0.331 1.00 60.53 85 LYS A C 1
ATOM 670 O O . LYS A 1 85 ? 23.014 -1.115 -1.008 1.00 60.53 85 LYS A O 1
ATOM 675 N N . THR A 1 86 ? 24.001 -2.366 0.574 1.00 51.66 86 THR A N 1
ATOM 676 C CA . THR A 1 86 ? 22.788 -2.837 1.225 1.00 51.66 86 THR A CA 1
ATOM 677 C C . THR A 1 86 ? 22.170 -1.598 1.860 1.00 51.66 86 THR A C 1
ATOM 679 O O . THR A 1 86 ? 22.733 -1.042 2.801 1.00 51.66 86 THR A O 1
ATOM 682 N N . LEU A 1 87 ? 21.087 -1.086 1.270 1.00 53.53 87 LEU A N 1
ATOM 683 C CA . LEU A 1 87 ? 20.218 -0.164 1.982 1.00 53.53 87 LEU A CA 1
ATOM 684 C C . LEU A 1 87 ? 19.634 -0.995 3.118 1.00 53.53 87 LEU A C 1
ATOM 686 O O . LEU A 1 87 ? 18.844 -1.909 2.882 1.00 53.53 87 LEU A O 1
ATOM 690 N N . GLU A 1 88 ? 20.119 -0.742 4.324 1.00 59.62 88 GLU A N 1
ATOM 691 C CA . GLU A 1 88 ? 19.490 -1.211 5.544 1.00 59.62 88 GLU A CA 1
ATOM 692 C C . GLU A 1 88 ? 18.076 -0.625 5.517 1.00 59.62 88 GLU A C 1
ATOM 694 O O . GLU A 1 88 ? 17.898 0.591 5.573 1.00 59.62 88 GLU A O 1
ATOM 699 N N . MET A 1 89 ? 17.078 -1.471 5.250 1.00 54.72 89 MET A N 1
ATOM 700 C CA . MET A 1 89 ? 15.686 -1.065 5.376 1.00 54.72 89 MET A CA 1
ATOM 701 C C . MET A 1 89 ? 15.499 -0.669 6.834 1.00 54.72 89 MET A C 1
ATOM 703 O O . MET A 1 89 ? 15.588 -1.537 7.699 1.00 54.72 89 MET A O 1
ATOM 707 N N . GLU A 1 90 ? 15.283 0.621 7.091 1.00 60.72 90 GLU A N 1
ATOM 708 C CA . GLU A 1 90 ? 14.872 1.104 8.405 1.00 60.72 90 GLU A CA 1
ATOM 709 C C . GLU A 1 90 ? 13.688 0.257 8.861 1.00 60.72 90 GLU A C 1
ATOM 711 O O . GLU A 1 90 ? 12.633 0.209 8.219 1.00 60.72 90 GLU A O 1
ATOM 716 N N . GLU A 1 91 ? 13.933 -0.504 9.926 1.00 63.47 91 GLU A N 1
ATOM 717 C CA . GLU A 1 91 ? 12.949 -1.361 10.551 1.00 63.47 91 GLU A CA 1
ATOM 718 C C . GLU A 1 91 ? 11.766 -0.465 10.915 1.00 63.47 91 GLU A C 1
ATOM 720 O O . GLU A 1 91 ? 11.909 0.528 11.631 1.00 63.47 91 GLU A O 1
ATOM 725 N N . TRP A 1 92 ? 10.608 -0.750 10.320 1.00 63.25 92 TRP A N 1
ATOM 726 C CA . TRP A 1 92 ? 9.401 0.034 10.528 1.00 63.25 92 TRP A CA 1
ATOM 727 C C . TRP A 1 92 ? 8.989 -0.146 11.989 1.00 63.25 92 TRP A C 1
ATOM 729 O O . TRP A 1 92 ? 8.286 -1.093 12.330 1.00 63.25 92 TRP A O 1
ATOM 739 N N . HIS A 1 93 ? 9.476 0.724 12.872 1.00 61.25 93 HIS A N 1
ATOM 740 C CA . HIS A 1 93 ? 8.981 0.831 14.230 1.00 61.25 93 HIS A CA 1
ATOM 741 C C . HIS A 1 93 ? 7.614 1.503 14.114 1.00 61.25 93 HIS A C 1
ATOM 743 O O . HIS A 1 93 ? 7.574 2.697 13.801 1.00 61.25 93 HIS A O 1
ATOM 749 N N . PRO A 1 94 ? 6.485 0.784 14.299 1.00 49.28 94 PRO A N 1
ATOM 750 C CA . PRO A 1 94 ? 5.212 1.458 14.439 1.00 49.28 94 PRO A CA 1
ATOM 751 C C . PRO A 1 94 ? 5.404 2.429 15.591 1.00 49.28 94 PRO A C 1
ATOM 753 O O . PRO A 1 94 ? 5.664 2.013 16.719 1.00 49.28 94 PRO A O 1
ATOM 756 N N . GLU A 1 95 ? 5.358 3.717 15.275 1.00 44.91 95 GLU A N 1
ATOM 757 C CA . GLU A 1 95 ? 5.334 4.807 16.228 1.00 44.91 95 GLU A CA 1
ATOM 758 C C . GLU A 1 95 ? 4.040 4.617 17.021 1.00 44.91 95 GLU A C 1
ATOM 760 O O . GLU A 1 95 ? 2.981 5.165 16.709 1.00 44.91 95 GLU A O 1
ATOM 765 N N . SER A 1 96 ? 4.093 3.713 18.001 1.00 48.91 96 SER A N 1
ATOM 766 C CA . SER A 1 96 ? 3.083 3.548 19.014 1.00 48.91 96 SER A CA 1
ATOM 767 C C . SER A 1 96 ? 3.134 4.851 19.775 1.00 48.91 96 SER A C 1
ATOM 769 O O . SER A 1 96 ? 3.883 4.998 20.737 1.00 48.91 96 SER A O 1
ATOM 771 N N . LYS A 1 97 ? 2.365 5.828 19.287 1.00 47.78 97 LYS A N 1
ATOM 772 C CA . LYS A 1 97 ? 1.825 6.892 20.109 1.00 47.78 97 LYS A CA 1
ATOM 773 C C . LYS A 1 97 ? 1.241 6.156 21.298 1.00 47.78 97 LYS A C 1
ATOM 775 O O . LYS A 1 97 ? 0.184 5.535 21.176 1.00 47.78 97 LYS A O 1
ATOM 780 N N . GLU A 1 98 ? 2.000 6.123 22.389 1.00 48.47 98 GLU A N 1
ATOM 781 C CA . GLU A 1 98 ? 1.507 5.775 23.702 1.00 48.47 98 GLU A CA 1
ATOM 782 C C . GLU A 1 98 ? 0.352 6.737 23.918 1.00 48.47 98 GLU A C 1
ATOM 784 O O . GLU A 1 98 ? 0.521 7.900 24.272 1.00 48.47 98 GLU A O 1
ATOM 789 N N . SER A 1 99 ? -0.840 6.267 23.557 1.00 45.03 99 SER A N 1
ATOM 790 C CA . SER A 1 99 ? -2.082 6.850 23.994 1.00 45.03 99 SER A CA 1
ATOM 791 C C . SER A 1 99 ? -1.934 6.859 25.499 1.00 45.03 99 SER A C 1
ATOM 793 O O . SER A 1 99 ? -1.908 5.782 26.093 1.00 45.03 99 SER A O 1
ATOM 795 N N . GLU A 1 100 ? -1.719 8.050 26.062 1.00 42.47 100 GLU A N 1
ATOM 796 C CA . GLU A 1 100 ? -1.653 8.302 27.492 1.00 42.47 100 GLU A CA 1
ATOM 797 C C . GLU A 1 100 ? -2.769 7.489 28.134 1.00 42.47 100 GLU A C 1
ATOM 799 O O . GLU A 1 100 ? -3.951 7.826 28.039 1.00 42.47 100 GLU A O 1
ATOM 804 N N . VAL A 1 101 ? -2.403 6.338 28.696 1.00 48.16 101 VAL A N 1
ATOM 805 C CA . VAL A 1 101 ? -3.342 5.524 29.443 1.00 48.16 101 VAL A CA 1
ATOM 806 C C . VAL A 1 101 ? -3.718 6.426 30.608 1.00 48.16 101 VAL A C 1
ATOM 808 O O . VAL A 1 101 ? -2.806 6.845 31.330 1.00 48.16 101 VAL A O 1
ATOM 811 N N . PRO A 1 102 ? -5.004 6.792 30.783 1.00 53.28 102 PRO A N 1
ATOM 812 C CA . PRO A 1 102 ? -5.417 7.612 31.906 1.00 53.28 102 PRO A CA 1
ATOM 813 C C . PRO A 1 102 ? -4.865 6.956 33.163 1.00 53.28 102 PRO A C 1
ATOM 815 O O . PRO A 1 102 ? -5.228 5.816 33.465 1.00 53.28 102 PRO A O 1
ATOM 818 N N . GLN A 1 103 ? -3.922 7.628 33.827 1.00 47.72 103 GLN A N 1
ATOM 819 C CA . GLN A 1 103 ? -3.313 7.120 35.044 1.00 47.72 103 GLN A CA 1
ATOM 820 C C . GLN A 1 103 ? -4.465 6.848 36.008 1.00 47.72 103 GLN A C 1
ATOM 822 O O . GLN A 1 103 ? -5.113 7.781 36.490 1.00 47.72 103 GLN A O 1
ATOM 827 N N . LEU A 1 104 ? -4.778 5.567 36.237 1.00 49.22 104 LEU A N 1
ATOM 828 C CA . LEU A 1 104 ? -5.683 5.214 37.316 1.00 49.22 104 LEU A CA 1
ATOM 829 C C . LEU A 1 104 ? -5.085 5.824 38.583 1.00 49.22 104 LEU A C 1
ATOM 831 O O . LEU A 1 104 ? -3.870 5.716 38.769 1.00 49.22 104 LEU A O 1
ATOM 835 N N . PRO A 1 105 ? -5.901 6.473 39.429 1.00 56.62 105 PRO A N 1
ATOM 836 C CA . PRO A 1 105 ? -5.411 7.117 40.631 1.00 56.62 105 PRO A CA 1
ATOM 837 C C . PRO A 1 105 ? -4.612 6.095 41.432 1.00 56.62 105 PRO A C 1
ATOM 839 O O . PRO A 1 105 ? -5.166 5.134 41.969 1.00 56.62 105 PRO A O 1
ATOM 842 N N . THR A 1 106 ? -3.295 6.299 41.457 1.00 50.00 106 THR A N 1
ATOM 843 C CA . THR A 1 106 ? -2.361 5.584 42.310 1.00 50.00 106 THR A CA 1
ATOM 844 C C . THR A 1 106 ? -2.910 5.689 43.716 1.00 50.00 106 THR A C 1
ATOM 846 O O . THR A 1 106 ? -2.934 6.772 44.305 1.00 50.00 106 THR A O 1
ATOM 849 N N . SER A 1 107 ? -3.428 4.559 44.198 1.00 57.88 107 SER A N 1
ATOM 850 C CA . SER A 1 107 ? -3.962 4.384 45.538 1.00 57.88 107 SER A CA 1
ATOM 851 C C . SER A 1 107 ? -2.989 5.021 46.512 1.00 57.88 107 SER A C 1
ATOM 853 O O . SER A 1 107 ? -1.863 4.549 46.681 1.00 57.88 107 SER A O 1
ATOM 855 N N . SER A 1 108 ? -3.418 6.138 47.093 1.00 51.84 108 SER A N 1
ATOM 856 C CA . SER A 1 108 ? -2.617 6.917 48.009 1.00 51.84 108 SER A CA 1
ATOM 857 C C . SER A 1 108 ? -2.099 6.010 49.110 1.00 51.84 108 SER A C 1
ATOM 859 O O . SER A 1 108 ? -2.843 5.274 49.759 1.00 51.84 108 SER A O 1
ATOM 861 N N . GLN A 1 109 ? -0.788 6.077 49.270 1.00 52.81 109 GLN A N 1
ATOM 862 C CA . GLN A 1 109 ? -0.040 5.617 50.414 1.00 52.81 109 GLN A CA 1
ATOM 863 C C . GLN A 1 109 ? -0.801 6.010 51.689 1.00 52.81 109 GLN A C 1
ATOM 865 O O . GLN A 1 109 ? -0.895 7.185 52.045 1.00 52.81 109 GLN A O 1
ATOM 870 N N . ILE A 1 110 ? -1.404 5.015 52.335 1.00 48.47 110 ILE A N 1
ATOM 871 C CA . ILE A 1 110 ? -2.111 5.171 53.600 1.00 48.47 110 ILE A CA 1
ATOM 872 C C . ILE A 1 110 ? -1.039 5.488 54.643 1.00 48.47 110 ILE A C 1
ATOM 874 O O . ILE A 1 110 ? -0.322 4.599 55.099 1.00 48.47 110 ILE A O 1
ATOM 878 N N . GLN A 1 111 ? -0.887 6.764 54.994 1.00 62.84 111 GLN A N 1
ATOM 879 C CA . GLN A 1 111 ? -0.197 7.130 56.224 1.00 62.84 111 GLN A CA 1
ATOM 880 C C . GLN A 1 111 ? -1.104 6.753 57.408 1.00 62.84 111 GLN A C 1
ATOM 882 O O . GLN A 1 111 ? -2.296 7.073 57.387 1.00 62.84 111 GLN A O 1
ATOM 887 N N . PRO A 1 112 ? -0.585 6.077 58.447 1.00 56.53 112 PRO A N 1
ATOM 888 C CA . PRO A 1 112 ? -1.348 5.774 59.646 1.00 56.53 112 PRO A CA 1
ATOM 889 C C . PRO A 1 112 ? -1.434 7.029 60.520 1.00 56.53 112 PRO A C 1
ATOM 891 O O . PRO A 1 112 ? -0.681 7.193 61.478 1.00 56.53 112 PRO A O 1
ATOM 894 N N . THR A 1 113 ? -2.357 7.933 60.202 1.00 44.84 113 THR A N 1
ATOM 895 C CA . THR A 1 113 ? -2.680 9.051 61.092 1.00 44.84 113 THR A CA 1
ATOM 896 C C . THR A 1 113 ? -3.644 8.548 62.159 1.00 44.84 113 THR A C 1
ATOM 898 O O . THR A 1 113 ? -4.856 8.475 61.962 1.00 44.84 113 THR A O 1
ATOM 901 N N . GLN A 1 114 ? -3.090 8.167 63.309 1.00 63.47 114 GLN A N 1
ATOM 902 C CA . GLN A 1 114 ? -3.864 8.015 64.533 1.00 63.47 114 GLN A CA 1
ATOM 903 C C . GLN A 1 114 ? -4.401 9.390 64.944 1.00 63.47 114 GLN A C 1
ATOM 905 O O . GLN A 1 114 ? -3.656 10.238 65.424 1.00 63.47 114 GLN A O 1
ATOM 910 N N . SER A 1 115 ? -5.699 9.615 64.771 1.00 58.06 115 SER A N 1
ATOM 911 C CA . SER A 1 115 ? -6.442 10.544 65.618 1.00 58.06 115 SER A CA 1
ATOM 912 C C . SER A 1 115 ? -7.905 10.135 65.627 1.00 58.06 115 SER A C 1
ATOM 914 O O . SER A 1 115 ? -8.646 10.297 64.659 1.00 58.06 115 SER A O 1
ATOM 916 N N . ILE A 1 116 ? -8.275 9.513 66.737 1.00 55.38 116 ILE A N 1
ATOM 917 C CA . ILE A 1 116 ? -9.616 9.060 67.066 1.00 55.38 116 ILE A CA 1
ATOM 918 C C . ILE A 1 116 ? -10.455 10.313 67.331 1.00 55.38 116 ILE A C 1
ATOM 920 O O . ILE A 1 116 ? -10.290 10.960 68.363 1.00 55.38 116 ILE A O 1
ATOM 924 N N . GLN A 1 117 ? -11.371 10.642 66.421 1.00 66.75 117 GLN A N 1
ATOM 925 C CA . GLN A 1 117 ? -12.559 11.417 66.769 1.00 66.75 117 GLN A CA 1
ATOM 926 C C . GLN A 1 117 ? -13.806 10.547 66.570 1.00 66.75 117 GLN A C 1
ATOM 928 O O . GLN A 1 117 ? -13.936 9.905 65.525 1.00 66.75 117 GLN A O 1
ATOM 933 N N . PRO A 1 118 ? -14.727 10.502 67.551 1.00 58.62 118 PRO A N 1
ATOM 934 C CA . PRO A 1 118 ? -15.977 9.771 67.426 1.00 58.62 118 PRO A CA 1
ATOM 935 C C . PRO A 1 118 ? -16.920 10.559 66.509 1.00 58.62 118 PRO A C 1
ATOM 937 O O . PRO A 1 118 ? -17.677 11.419 66.957 1.00 58.62 118 PRO A O 1
ATOM 940 N N . VAL A 1 119 ? -16.863 10.278 65.206 1.00 55.09 119 VAL A N 1
ATOM 941 C CA . VAL A 1 119 ? -17.893 10.731 64.269 1.00 55.09 119 VAL A CA 1
ATOM 942 C C . VAL A 1 119 ? -19.153 9.918 64.541 1.00 55.09 119 VAL A C 1
ATOM 944 O O . VAL A 1 119 ? -19.153 8.687 64.495 1.00 55.09 119 VAL A O 1
ATOM 947 N N . GLN A 1 120 ? -20.211 10.643 64.890 1.00 54.62 120 GLN A N 1
ATOM 948 C CA . GLN A 1 120 ? -21.543 10.131 65.161 1.00 54.62 120 GLN A CA 1
ATOM 949 C C . GLN A 1 120 ? -22.011 9.213 64.030 1.00 54.62 120 GLN A C 1
ATOM 951 O O . GLN A 1 120 ? -21.951 9.561 62.851 1.00 54.62 120 GLN A O 1
ATOM 956 N N . GLN A 1 121 ? -22.483 8.033 64.423 1.00 58.59 121 GLN A N 1
ATOM 957 C CA . GLN A 1 121 ? -23.139 7.066 63.558 1.00 58.59 121 GLN A CA 1
ATOM 958 C C . GLN A 1 121 ? -24.397 7.706 62.965 1.00 58.59 121 GLN A C 1
ATOM 960 O O . GLN A 1 121 ? -25.417 7.841 63.639 1.00 58.59 121 GLN A O 1
ATOM 965 N N . ILE A 1 122 ? -24.313 8.114 61.701 1.00 59.09 122 ILE A N 1
ATOM 966 C CA . ILE A 1 122 ? -25.490 8.432 60.899 1.00 59.09 122 ILE A CA 1
ATOM 967 C C . ILE A 1 122 ? -26.124 7.086 60.503 1.00 59.09 122 ILE A C 1
ATOM 969 O O . ILE A 1 122 ? -25.396 6.198 60.046 1.00 59.09 122 ILE A O 1
ATOM 973 N N . PRO A 1 123 ? -27.441 6.892 60.695 1.00 51.66 123 PRO A N 1
ATOM 974 C CA . PRO A 1 123 ? -28.118 5.652 60.345 1.00 51.66 123 PRO A CA 1
ATOM 975 C C . PRO A 1 123 ? -27.978 5.369 58.850 1.00 51.66 123 PRO A C 1
ATOM 977 O O . PRO A 1 123 ? -28.250 6.218 58.003 1.00 51.66 123 PRO A O 1
ATOM 980 N N . SER A 1 124 ? -27.551 4.154 58.543 1.00 57.47 124 SER A N 1
ATOM 981 C CA . SER A 1 124 ? -27.427 3.596 57.208 1.00 57.47 124 SER A CA 1
ATOM 982 C C . SER A 1 124 ? -28.786 3.497 56.502 1.00 57.47 124 SER A C 1
ATOM 984 O O . SER A 1 124 ? -29.506 2.510 56.632 1.00 57.47 124 SER A O 1
ATOM 986 N N . GLU A 1 125 ? -29.102 4.485 55.663 1.00 55.59 125 GLU A N 1
ATOM 987 C CA . GLU A 1 125 ? -30.032 4.337 54.534 1.00 55.59 125 GLU A CA 1
ATOM 988 C C . GLU A 1 125 ? -29.359 3.518 53.409 1.00 55.59 125 GLU A C 1
ATOM 990 O O . GLU A 1 125 ? -29.026 4.037 52.348 1.00 55.59 125 GLU A O 1
ATOM 995 N N . SER A 1 126 ? -29.088 2.227 53.629 1.00 59.06 126 SER A N 1
ATOM 996 C CA . SER A 1 126 ? -28.339 1.389 52.669 1.00 59.06 126 SER A CA 1
ATOM 997 C C . SER A 1 126 ? -29.198 0.513 51.746 1.00 59.06 126 SER A C 1
ATOM 999 O O . SER A 1 126 ? -28.653 -0.299 51.002 1.00 59.06 126 SER A O 1
ATOM 1001 N N . SER A 1 127 ? -30.527 0.658 51.741 1.00 57.50 127 SER A N 1
ATOM 1002 C CA . SER A 1 127 ? -31.418 -0.222 50.961 1.00 57.50 127 SER A CA 1
ATOM 1003 C C . SER A 1 127 ? -31.990 0.383 49.673 1.00 57.50 127 SER A C 1
ATOM 1005 O O . SER A 1 127 ? -32.503 -0.366 48.848 1.00 57.50 127 SER A O 1
ATOM 1007 N N . LYS A 1 128 ? -31.868 1.699 49.432 1.00 59.03 128 LYS A N 1
ATOM 1008 C CA . LYS A 1 128 ? -32.370 2.341 48.193 1.00 59.03 128 LYS A CA 1
ATOM 1009 C C . LYS A 1 128 ? -31.354 2.411 47.045 1.00 59.03 128 LYS A C 1
ATOM 1011 O O . LYS A 1 128 ? -31.731 2.693 45.913 1.00 59.03 128 LYS A O 1
ATOM 1016 N N . THR A 1 129 ? -30.078 2.131 47.298 1.00 57.91 129 THR A N 1
ATOM 1017 C CA . THR A 1 129 ? -29.016 2.200 46.279 1.00 57.91 129 THR A CA 1
ATOM 1018 C C . THR A 1 129 ? -28.889 0.936 45.431 1.00 57.91 129 THR A C 1
ATOM 1020 O O . THR A 1 129 ? -28.300 1.002 44.357 1.00 57.91 129 THR A O 1
ATOM 1023 N N . GLN A 1 130 ? -29.458 -0.202 45.846 1.00 67.44 130 GLN A N 1
ATOM 1024 C CA . GLN A 1 130 ? -29.327 -1.453 45.085 1.00 67.44 130 GLN A CA 1
ATOM 1025 C C . GLN A 1 130 ? -30.052 -1.405 43.736 1.00 67.44 130 GLN A C 1
ATOM 1027 O O . GLN A 1 130 ? -29.502 -1.865 42.739 1.00 67.44 130 GLN A O 1
ATOM 1032 N N . GLU A 1 131 ? -31.242 -0.801 43.671 1.00 69.44 131 GLU A N 1
ATOM 1033 C CA . GLU A 1 131 ? -31.943 -0.626 42.393 1.00 69.44 131 GLU A CA 1
ATOM 1034 C C . GLU A 1 131 ? -31.170 0.316 41.462 1.00 69.44 131 GLU A C 1
ATOM 1036 O O . GLU A 1 131 ? -30.991 0.004 40.287 1.00 69.44 131 GLU A O 1
ATOM 1041 N N . GLN A 1 132 ? -30.618 1.415 41.987 1.00 70.69 132 GLN A N 1
ATOM 1042 C CA . GLN A 1 132 ? -29.790 2.348 41.211 1.00 70.69 132 GLN A CA 1
ATOM 1043 C C . GLN A 1 132 ? -28.488 1.702 40.705 1.00 70.69 132 GLN A C 1
ATOM 1045 O O . GLN A 1 132 ? -28.092 1.930 39.562 1.00 70.69 132 GLN A O 1
ATOM 1050 N N . ASP A 1 133 ? -27.852 0.847 41.508 1.00 78.00 133 ASP A N 1
ATOM 1051 C CA . ASP A 1 133 ? -26.637 0.119 41.125 1.00 78.00 133 ASP A CA 1
ATOM 1052 C C . ASP A 1 133 ? -26.900 -0.889 39.986 1.00 78.00 133 ASP A C 1
ATOM 1054 O O . ASP A 1 133 ? -26.064 -1.079 39.100 1.00 78.00 133 ASP A O 1
ATOM 1058 N N . ILE A 1 134 ? -28.098 -1.484 39.930 1.00 78.06 134 ILE A N 1
ATOM 1059 C CA . ILE A 1 134 ? -28.503 -2.353 38.813 1.00 78.06 134 ILE A CA 1
ATOM 1060 C C . ILE A 1 134 ? -28.586 -1.558 37.501 1.00 78.06 134 ILE A C 1
ATOM 1062 O O . ILE A 1 134 ? -28.077 -2.023 36.477 1.00 78.06 134 ILE A O 1
ATOM 1066 N N . PHE A 1 135 ? -29.161 -0.352 37.511 1.00 80.56 135 PHE A N 1
ATOM 1067 C CA . PHE A 1 135 ? -29.233 0.485 36.306 1.00 80.56 135 PHE A CA 1
ATOM 1068 C C . PHE A 1 135 ? -27.844 0.895 35.803 1.00 80.56 135 PHE A C 1
ATOM 1070 O O . PHE A 1 135 ? -27.568 0.765 34.608 1.00 80.56 135 PHE A O 1
ATOM 1077 N N . ILE A 1 136 ? -26.940 1.282 36.711 1.00 83.00 136 ILE A N 1
ATOM 1078 C CA . ILE A 1 136 ? -25.552 1.632 36.368 1.00 83.00 136 ILE A CA 1
ATOM 1079 C C . ILE A 1 136 ? -24.829 0.433 35.736 1.00 83.00 136 ILE A C 1
ATOM 1081 O O . ILE A 1 136 ? -24.094 0.587 34.757 1.00 83.00 136 ILE A O 1
ATOM 1085 N N . LYS A 1 137 ? -25.047 -0.783 36.251 1.00 90.12 137 LYS A N 1
ATOM 1086 C CA . LYS A 1 137 ? -24.463 -2.009 35.681 1.00 90.12 137 LYS A CA 1
ATOM 1087 C C . LYS A 1 137 ? -24.970 -2.291 34.269 1.00 90.12 137 LYS A C 1
ATOM 1089 O O . LYS A 1 137 ? -24.167 -2.633 33.400 1.00 90.12 137 LYS A O 1
ATOM 1094 N N . ILE A 1 138 ? -26.269 -2.123 34.017 1.00 93.56 138 ILE A N 1
ATOM 1095 C CA . ILE A 1 138 ? -26.858 -2.343 32.686 1.00 93.56 138 ILE A CA 1
ATOM 1096 C C . ILE A 1 138 ? -26.314 -1.329 31.675 1.00 93.56 138 ILE A C 1
ATOM 1098 O O . ILE A 1 138 ? -25.987 -1.704 30.548 1.00 93.56 138 ILE A O 1
ATOM 1102 N N . GLU A 1 139 ? -26.190 -0.060 32.061 1.00 93.62 139 GLU A N 1
ATOM 1103 C CA . GLU A 1 139 ? -25.652 0.983 31.187 1.00 93.62 139 GLU A CA 1
ATOM 1104 C C . GLU A 1 139 ? -24.181 0.728 30.834 1.00 93.62 139 GLU A C 1
ATOM 1106 O O . GLU A 1 139 ? -23.821 0.720 29.654 1.00 93.62 139 GLU A O 1
ATOM 1111 N N . LYS A 1 140 ? -23.349 0.396 31.831 1.00 95.06 140 LYS A N 1
ATOM 1112 C CA . LYS A 1 140 ? -21.948 0.005 31.608 1.00 95.06 140 LYS A CA 1
ATOM 1113 C C . LYS A 1 140 ? -21.837 -1.214 30.697 1.00 95.06 140 LYS A C 1
ATOM 1115 O O . LYS A 1 140 ? -21.031 -1.210 29.772 1.00 95.06 140 LYS A O 1
ATOM 1120 N N . PHE A 1 141 ? -22.679 -2.228 30.897 1.00 96.44 141 PHE A N 1
ATOM 1121 C CA . PHE A 1 141 ? -22.700 -3.408 30.032 1.00 96.44 141 PHE A CA 1
ATOM 1122 C C . PHE A 1 141 ? -23.051 -3.054 28.580 1.00 96.44 141 PHE A C 1
ATOM 1124 O O . PHE A 1 141 ? -22.416 -3.546 27.649 1.00 96.44 141 PHE A O 1
ATOM 1131 N N . ARG A 1 142 ? -24.033 -2.167 28.368 1.00 97.25 142 ARG A N 1
ATOM 1132 C CA . ARG A 1 142 ? -24.386 -1.680 27.024 1.00 97.25 142 ARG A CA 1
ATOM 1133 C C . ARG A 1 142 ? -23.242 -0.900 26.382 1.00 97.25 142 ARG A C 1
ATOM 1135 O O . ARG A 1 142 ? -22.989 -1.100 25.197 1.00 97.25 142 ARG A O 1
ATOM 1142 N N . SER A 1 143 ? -22.550 -0.060 27.150 1.00 97.75 143 SER A N 1
ATOM 1143 C CA . SER A 1 143 ? -21.377 0.682 26.681 1.00 97.75 143 SER A CA 1
ATOM 1144 C C . SER A 1 143 ? -20.255 -0.264 26.251 1.00 97.75 143 SER A C 1
ATOM 1146 O O . SER A 1 143 ? -19.810 -0.174 25.111 1.00 97.75 143 SER A O 1
ATOM 1148 N N . VAL A 1 144 ? -19.886 -1.237 27.091 1.00 97.38 144 VAL A N 1
ATOM 1149 C CA . VAL A 1 144 ? -18.851 -2.233 26.764 1.00 97.38 144 VAL A CA 1
ATOM 1150 C C . VAL A 1 144 ? -19.234 -3.045 25.528 1.00 97.38 144 VAL A C 1
ATOM 1152 O O . VAL A 1 144 ? -18.411 -3.240 24.640 1.00 97.38 144 VAL A O 1
ATOM 1155 N N . ARG A 1 145 ? -20.499 -3.473 25.415 1.00 98.12 145 ARG A N 1
ATOM 1156 C CA . ARG A 1 145 ? -20.975 -4.218 24.241 1.00 98.12 145 ARG A CA 1
ATOM 1157 C C . ARG A 1 145 ? -20.921 -3.388 22.959 1.00 98.12 145 ARG A C 1
ATOM 1159 O O . ARG A 1 145 ? -20.679 -3.948 21.896 1.00 98.12 145 ARG A O 1
ATOM 1166 N N . LYS A 1 146 ? -21.175 -2.079 23.045 1.00 98.50 146 LYS A N 1
ATOM 1167 C CA . LYS A 1 146 ? -21.031 -1.171 21.906 1.00 98.50 146 LYS A CA 1
ATOM 1168 C C . LYS A 1 146 ? -19.563 -1.063 21.496 1.00 98.50 146 LYS A C 1
ATOM 1170 O O . LYS A 1 146 ? -19.263 -1.317 20.342 1.00 98.50 146 LYS A O 1
ATOM 1175 N N . THR A 1 147 ? -18.667 -0.792 22.444 1.00 98.44 147 THR A N 1
ATOM 1176 C CA . THR A 1 147 ? -17.224 -0.718 22.173 1.00 98.44 147 THR A CA 1
ATOM 1177 C C . THR A 1 147 ? -16.690 -2.013 21.568 1.00 98.44 147 THR A C 1
ATOM 1179 O O . THR A 1 147 ? -15.886 -1.945 20.651 1.00 98.44 147 THR A O 1
ATOM 1182 N N . LEU A 1 148 ? -17.164 -3.178 22.024 1.00 98.50 148 LEU A N 1
ATOM 1183 C CA . LEU A 1 148 ? -16.763 -4.465 21.454 1.00 98.50 148 LEU A CA 1
ATOM 1184 C C . LEU A 1 148 ? -17.174 -4.598 19.979 1.00 98.50 148 LEU A C 1
ATOM 1186 O O . LEU A 1 148 ? -16.360 -5.009 19.160 1.00 98.50 148 LEU A O 1
ATOM 1190 N N . ARG A 1 149 ? -18.399 -4.196 19.624 1.00 98.56 149 ARG A N 1
ATOM 1191 C CA . ARG A 1 149 ? -18.833 -4.173 18.217 1.00 98.56 149 ARG A CA 1
ATOM 1192 C C . ARG A 1 149 ? -18.014 -3.192 17.391 1.00 98.56 149 ARG A C 1
ATOM 1194 O O . ARG A 1 149 ? -17.514 -3.561 16.344 1.00 98.56 149 ARG A O 1
ATOM 1201 N N . ASP A 1 150 ? -17.795 -1.987 17.912 1.00 98.62 150 ASP A N 1
ATOM 1202 C CA . ASP A 1 150 ? -16.969 -0.985 17.235 1.00 98.62 150 ASP A CA 1
ATOM 1203 C C . ASP A 1 150 ? -15.529 -1.510 17.009 1.00 98.62 150 ASP A C 1
ATOM 1205 O O . ASP A 1 150 ? -14.882 -1.154 16.027 1.00 98.62 150 ASP A O 1
ATOM 1209 N N . THR A 1 151 ? -15.000 -2.356 17.906 1.00 98.12 151 THR A N 1
ATOM 1210 C CA . THR A 1 151 ? -13.702 -3.024 17.701 1.00 98.12 151 THR A CA 1
ATOM 1211 C C . THR A 1 151 ? -13.761 -4.184 16.711 1.00 98.12 151 THR A C 1
ATOM 1213 O O . THR A 1 151 ? -12.799 -4.362 15.972 1.00 98.12 151 THR A O 1
ATOM 1216 N N . GLU A 1 152 ? -14.855 -4.950 16.670 1.00 98.56 152 GLU A N 1
ATOM 1217 C CA . GLU A 1 152 ? -15.081 -6.001 15.666 1.00 98.56 152 GLU A CA 1
ATOM 1218 C C . GLU A 1 152 ? -15.133 -5.394 14.255 1.00 98.56 152 GLU A C 1
ATOM 1220 O O . GLU A 1 152 ? -14.401 -5.843 13.377 1.00 98.56 152 GLU A O 1
ATOM 1225 N N . ASP A 1 153 ? -15.885 -4.304 14.074 1.00 98.75 153 ASP A N 1
ATOM 1226 C CA . ASP A 1 153 ? -15.992 -3.587 12.796 1.00 98.75 153 ASP A CA 1
ATOM 1227 C C . ASP A 1 153 ? -14.620 -3.055 12.328 1.00 98.75 153 ASP A C 1
ATOM 1229 O O . ASP A 1 153 ? -14.257 -3.156 11.156 1.00 98.75 153 ASP A O 1
ATOM 1233 N N . LYS A 1 154 ? -13.804 -2.527 13.254 1.00 98.69 154 LYS A N 1
ATOM 1234 C CA . LYS A 1 154 ? -12.433 -2.078 12.945 1.00 98.69 154 LYS A CA 1
ATOM 1235 C C . LYS A 1 154 ? -11.493 -3.223 12.579 1.00 98.69 154 LYS A C 1
ATOM 1237 O O . LYS A 1 154 ? -10.594 -3.024 11.768 1.00 98.69 154 LYS A O 1
ATOM 1242 N N . LEU A 1 155 ? -11.649 -4.395 13.196 1.00 98.56 155 LEU A N 1
ATOM 1243 C CA . LEU A 1 155 ? -10.856 -5.573 12.837 1.00 98.56 155 LEU A CA 1
ATOM 1244 C C . LEU A 1 155 ? -11.186 -6.036 11.417 1.00 98.56 155 LEU A C 1
ATOM 1246 O O . LEU A 1 155 ? -10.267 -6.336 10.660 1.00 98.56 155 LEU A O 1
ATOM 1250 N N . GLU A 1 156 ? -12.463 -6.012 11.034 1.00 98.62 156 GLU A N 1
ATOM 1251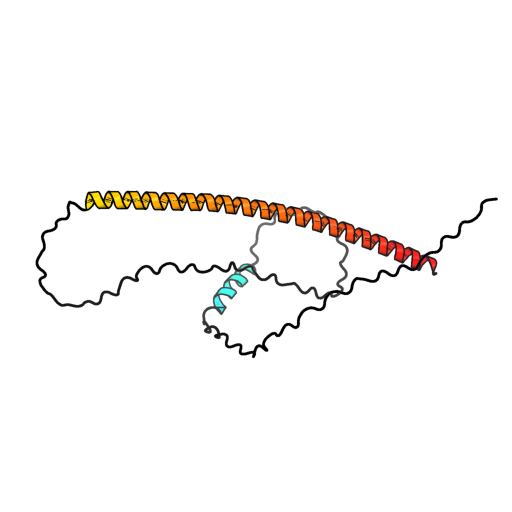 C CA . GLU A 1 156 ? -12.885 -6.315 9.664 1.00 98.62 156 GLU A CA 1
ATOM 1252 C C . GLU A 1 156 ? -12.305 -5.306 8.654 1.00 98.62 156 GLU A C 1
ATOM 1254 O O . GLU A 1 156 ? -11.771 -5.702 7.616 1.00 98.62 156 GLU A O 1
ATOM 1259 N N . GLU A 1 157 ? -12.300 -4.010 8.985 1.00 98.69 157 GLU A N 1
ATOM 1260 C CA . GLU A 1 157 ? -11.662 -2.977 8.154 1.00 98.69 157 GLU A CA 1
ATOM 1261 C C . GLU A 1 157 ? -10.150 -3.219 7.977 1.00 98.69 157 GLU A C 1
ATOM 1263 O O . GLU A 1 157 ? -9.616 -3.080 6.870 1.00 98.69 157 GLU A O 1
ATOM 1268 N N . ILE A 1 158 ? -9.452 -3.609 9.049 1.00 98.62 158 ILE A N 1
ATOM 1269 C CA . ILE A 1 158 ? -8.024 -3.954 8.999 1.00 98.62 158 ILE A CA 1
ATOM 1270 C C . ILE A 1 158 ? -7.796 -5.179 8.107 1.00 98.62 158 ILE A C 1
ATOM 1272 O O . ILE A 1 158 ? -6.875 -5.168 7.289 1.00 98.62 158 ILE A O 1
ATOM 1276 N N . ASP A 1 159 ? -8.626 -6.216 8.219 1.00 98.31 159 ASP A N 1
ATOM 1277 C CA . ASP A 1 159 ? -8.520 -7.417 7.386 1.00 98.31 159 ASP A CA 1
ATOM 1278 C C . ASP A 1 159 ? -8.712 -7.104 5.894 1.00 98.31 159 ASP A C 1
ATOM 1280 O O . ASP A 1 159 ? -7.967 -7.606 5.040 1.00 98.31 159 ASP A O 1
ATOM 1284 N N . ASP A 1 160 ? -9.660 -6.226 5.566 1.00 98.69 160 ASP A N 1
ATOM 1285 C CA . ASP A 1 160 ? -9.867 -5.734 4.205 1.00 98.69 160 ASP A CA 1
ATOM 1286 C C . ASP A 1 160 ? -8.675 -4.916 3.698 1.00 98.69 160 ASP A C 1
ATOM 1288 O O . ASP A 1 160 ? -8.236 -5.091 2.553 1.00 98.69 160 ASP A O 1
ATOM 1292 N N . LEU A 1 161 ? -8.103 -4.051 4.539 1.00 98.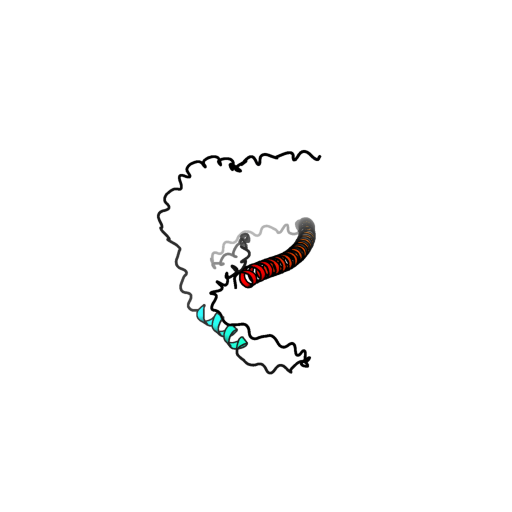69 161 LEU A N 1
ATOM 1293 C CA . LEU A 1 161 ? -6.908 -3.283 4.197 1.00 98.69 161 LEU A CA 1
ATOM 1294 C C . LEU A 1 161 ? -5.713 -4.207 3.928 1.00 98.69 161 LEU A C 1
ATOM 1296 O O . LEU A 1 161 ? -5.033 -4.060 2.910 1.00 98.69 161 LEU A O 1
ATOM 1300 N N . LEU A 1 162 ? -5.488 -5.204 4.787 1.00 98.44 162 LEU A N 1
ATOM 1301 C CA . LEU A 1 162 ? -4.433 -6.203 4.610 1.00 98.44 162 LEU A CA 1
ATOM 1302 C C . LEU A 1 162 ? -4.616 -7.005 3.318 1.00 98.44 162 LEU A C 1
ATOM 1304 O O . LEU A 1 162 ? -3.637 -7.299 2.627 1.00 98.44 162 LEU A O 1
ATOM 1308 N N . ARG A 1 163 ? -5.859 -7.337 2.952 1.00 98.50 163 ARG A N 1
ATOM 1309 C CA . ARG A 1 163 ? -6.164 -8.005 1.681 1.00 98.50 163 ARG A CA 1
ATOM 1310 C C . ARG A 1 163 ? -5.773 -7.140 0.483 1.00 98.50 163 ARG A C 1
ATOM 1312 O O . ARG A 1 163 ? -5.110 -7.644 -0.422 1.00 98.50 163 ARG A O 1
ATOM 1319 N N . ARG A 1 164 ? -6.117 -5.848 0.502 1.00 98.62 164 ARG A N 1
ATOM 1320 C CA . ARG A 1 164 ? -5.734 -4.893 -0.556 1.00 98.62 164 ARG A CA 1
ATOM 1321 C C . ARG A 1 164 ? -4.218 -4.741 -0.663 1.00 98.62 164 ARG A C 1
ATOM 1323 O O . ARG A 1 164 ? -3.693 -4.755 -1.771 1.00 98.62 164 ARG A O 1
ATOM 1330 N N . ILE A 1 165 ? -3.507 -4.663 0.465 1.00 98.50 165 ILE A N 1
ATOM 1331 C CA . ILE A 1 165 ? -2.036 -4.586 0.484 1.00 98.50 165 ILE A CA 1
ATOM 1332 C C . ILE A 1 165 ? -1.417 -5.810 -0.204 1.00 98.50 165 ILE A C 1
ATOM 1334 O O . ILE A 1 165 ? -0.512 -5.664 -1.023 1.00 98.50 165 ILE A O 1
ATOM 1338 N N . ARG A 1 166 ? -1.920 -7.021 0.076 1.00 98.50 166 ARG A N 1
ATOM 1339 C CA . ARG A 1 166 ? -1.438 -8.245 -0.589 1.00 98.50 166 ARG A CA 1
ATOM 1340 C C . ARG A 1 166 ? -1.695 -8.230 -2.096 1.00 98.50 166 ARG A C 1
ATOM 1342 O O . ARG A 1 166 ? -0.829 -8.658 -2.852 1.00 98.50 166 ARG A O 1
ATOM 1349 N N . GLU A 1 167 ? -2.856 -7.741 -2.528 1.00 98.62 167 GLU A N 1
ATOM 1350 C CA . GLU A 1 167 ? -3.189 -7.624 -3.952 1.00 98.62 167 GLU A CA 1
ATOM 1351 C C . GLU A 1 167 ? -2.251 -6.651 -4.679 1.00 98.62 167 GLU A C 1
ATOM 1353 O O . GLU A 1 167 ? -1.722 -6.987 -5.739 1.00 98.62 167 GLU A O 1
ATOM 1358 N N . VAL A 1 168 ? -2.012 -5.470 -4.098 1.00 98.62 168 VAL A N 1
ATOM 1359 C CA . VAL A 1 168 ? -1.090 -4.469 -4.657 1.00 98.62 168 VAL A CA 1
ATOM 1360 C C . VAL A 1 168 ? 0.321 -5.038 -4.747 1.00 98.62 168 VAL A C 1
ATOM 1362 O O . VAL A 1 168 ? 0.898 -5.017 -5.829 1.00 98.62 168 VAL A O 1
ATOM 1365 N N . LYS A 1 169 ? 0.823 -5.652 -3.669 1.00 98.50 169 LYS A N 1
ATOM 1366 C CA . LYS A 1 169 ? 2.144 -6.293 -3.657 1.00 98.50 169 LYS A CA 1
ATOM 1367 C C . LYS A 1 169 ? 2.296 -7.323 -4.781 1.00 98.50 169 LYS A C 1
ATOM 1369 O O . LYS A 1 169 ? 3.310 -7.341 -5.468 1.00 98.50 169 LYS A O 1
ATOM 1374 N N . MET A 1 170 ? 1.287 -8.172 -4.984 1.00 98.50 170 MET A N 1
ATOM 1375 C CA . MET A 1 170 ? 1.307 -9.177 -6.050 1.00 98.50 170 MET A C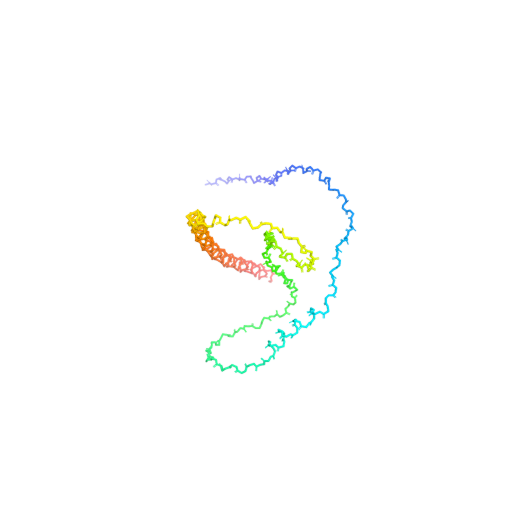A 1
ATOM 1376 C C . MET A 1 170 ? 1.349 -8.533 -7.445 1.00 98.50 170 MET A C 1
ATOM 1378 O O . MET A 1 170 ? 2.055 -9.024 -8.322 1.00 98.50 170 MET A O 1
ATOM 1382 N N . ARG A 1 171 ? 0.601 -7.443 -7.665 1.00 98.62 171 ARG A N 1
ATOM 1383 C CA . ARG A 1 171 ? 0.609 -6.702 -8.936 1.00 98.62 171 ARG A CA 1
ATOM 1384 C C . ARG A 1 171 ? 1.976 -6.064 -9.199 1.00 98.62 171 ARG A C 1
ATOM 1386 O O . ARG A 1 171 ? 2.510 -6.222 -10.290 1.00 98.62 171 ARG A O 1
ATOM 1393 N N . GLU A 1 172 ? 2.557 -5.414 -8.196 1.00 98.25 172 GLU A N 1
ATOM 1394 C CA . GLU A 1 172 ? 3.888 -4.802 -8.293 1.00 98.25 172 GLU A CA 1
ATOM 1395 C C . GLU A 1 172 ? 4.973 -5.847 -8.594 1.00 98.25 172 GLU A C 1
ATOM 1397 O O . GLU A 1 172 ? 5.822 -5.632 -9.453 1.00 98.25 172 GLU A O 1
ATOM 1402 N N . GLU A 1 173 ? 4.922 -7.020 -7.957 1.00 98.31 173 GLU A N 1
ATOM 1403 C CA . GLU A 1 173 ? 5.864 -8.118 -8.217 1.00 98.31 173 GLU A CA 1
ATOM 1404 C C . GLU A 1 173 ? 5.763 -8.654 -9.659 1.00 98.31 173 GLU A C 1
ATOM 1406 O O . GLU A 1 173 ? 6.777 -8.957 -10.300 1.00 98.31 173 GLU A O 1
ATOM 1411 N N . GLN A 1 174 ? 4.548 -8.716 -10.213 1.00 98.69 174 GLN A N 1
ATOM 1412 C CA . GLN A 1 174 ? 4.330 -9.065 -11.620 1.00 98.69 174 GLN A CA 1
ATOM 1413 C C . GLN A 1 174 ? 4.908 -8.008 -12.570 1.00 98.69 174 GLN A C 1
ATOM 1415 O O . GLN A 1 174 ? 5.550 -8.369 -13.559 1.00 98.69 174 GLN A O 1
ATOM 1420 N N . GLU A 1 175 ? 4.708 -6.723 -12.271 1.00 98.56 175 GLU A N 1
ATOM 1421 C CA . GLU A 1 175 ? 5.254 -5.612 -13.060 1.00 98.56 175 GLU A CA 1
ATOM 1422 C C . GLU A 1 175 ? 6.787 -5.591 -13.019 1.00 98.56 175 GLU A C 1
ATOM 1424 O O . GLU A 1 175 ? 7.421 -5.489 -14.069 1.00 98.56 175 GLU A O 1
ATOM 1429 N N . LEU A 1 176 ? 7.394 -5.803 -11.847 1.00 98.50 176 LEU A N 1
ATOM 1430 C CA . LEU A 1 176 ? 8.848 -5.927 -11.705 1.00 98.50 176 LEU A CA 1
ATOM 1431 C C . LEU A 1 176 ? 9.400 -7.074 -12.555 1.00 98.50 176 LEU A C 1
ATOM 1433 O O . LEU A 1 176 ? 10.349 -6.880 -13.312 1.00 98.50 176 LEU A O 1
ATOM 1437 N N . THR A 1 177 ? 8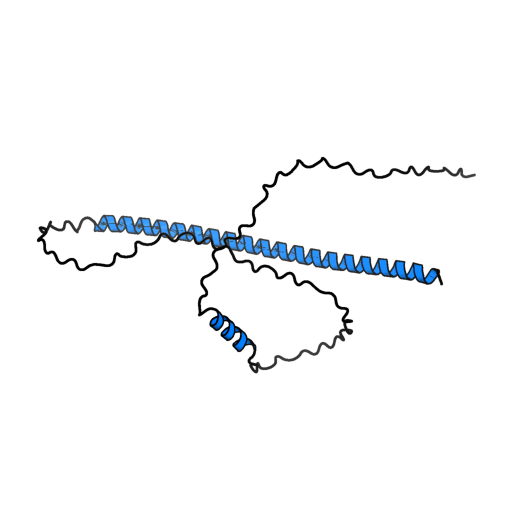.763 -8.246 -12.503 1.00 98.50 177 THR A N 1
ATOM 1438 C CA . THR A 1 177 ? 9.158 -9.402 -13.324 1.00 98.50 177 THR A CA 1
ATOM 1439 C C . THR A 1 177 ? 9.056 -9.093 -14.825 1.00 98.50 177 THR A C 1
ATOM 1441 O O . THR A 1 177 ? 9.896 -9.522 -15.623 1.00 98.50 177 THR A O 1
ATOM 1444 N N . ALA A 1 178 ? 8.027 -8.346 -15.240 1.00 98.56 178 ALA A N 1
ATOM 1445 C CA . ALA A 1 178 ? 7.870 -7.915 -16.626 1.00 98.56 178 ALA A CA 1
ATOM 1446 C C . ALA A 1 178 ? 8.984 -6.940 -17.044 1.00 98.56 178 ALA A C 1
ATOM 1448 O O . ALA A 1 178 ? 9.615 -7.149 -18.081 1.00 98.56 178 ALA A O 1
ATOM 1449 N N . TRP A 1 179 ? 9.294 -5.943 -16.213 1.00 98.81 179 TRP A N 1
ATOM 1450 C CA . TRP A 1 179 ? 10.380 -4.995 -16.468 1.00 98.81 179 TRP A CA 1
ATOM 1451 C C . TRP A 1 179 ? 11.751 -5.671 -16.514 1.00 98.81 179 TRP A C 1
ATOM 1453 O O . TRP A 1 179 ? 12.565 -5.348 -17.377 1.00 98.81 179 TRP A O 1
ATOM 1463 N N . GLU A 1 180 ? 12.018 -6.649 -15.648 1.00 98.25 180 GLU A N 1
ATOM 1464 C CA . GLU A 1 180 ? 13.256 -7.433 -15.695 1.00 98.25 180 GLU A CA 1
ATOM 1465 C C . GLU A 1 180 ? 13.419 -8.165 -17.032 1.00 98.25 180 GLU A C 1
ATOM 1467 O O . GLU A 1 180 ? 14.508 -8.152 -17.621 1.00 98.25 180 GLU A O 1
ATOM 1472 N N . ARG A 1 181 ? 12.331 -8.752 -17.548 1.00 98.69 181 ARG A N 1
ATOM 1473 C CA . ARG A 1 181 ? 12.315 -9.403 -18.864 1.00 98.69 181 ARG A CA 1
ATOM 1474 C C . ARG A 1 181 ? 12.592 -8.404 -19.987 1.00 98.69 181 ARG A C 1
ATOM 1476 O O . ARG A 1 181 ? 13.441 -8.677 -20.835 1.00 98.69 181 ARG A O 1
ATOM 1483 N N . GLU A 1 182 ? 11.920 -7.257 -19.985 1.00 98.69 182 GLU A N 1
ATOM 1484 C CA . GLU A 1 182 ? 12.110 -6.209 -20.998 1.00 98.69 182 GLU A CA 1
ATOM 1485 C C . GLU A 1 182 ? 13.542 -5.657 -20.986 1.00 98.69 182 GLU A C 1
ATOM 1487 O O . GLU A 1 182 ? 14.167 -5.492 -22.036 1.00 98.69 182 GLU A O 1
ATOM 1492 N N . ILE A 1 183 ? 14.114 -5.441 -19.798 1.00 98.69 183 ILE A N 1
ATOM 1493 C CA . ILE A 1 183 ? 15.507 -5.010 -19.638 1.00 98.69 183 ILE A CA 1
ATOM 1494 C C . ILE A 1 183 ? 16.471 -6.075 -20.171 1.00 98.69 183 ILE A C 1
ATOM 1496 O O . ILE A 1 183 ? 17.460 -5.736 -20.828 1.00 98.69 183 ILE A O 1
ATOM 1500 N N . ALA A 1 184 ? 16.225 -7.357 -19.889 1.00 98.62 184 ALA A N 1
ATOM 1501 C CA . ALA A 1 184 ? 17.047 -8.448 -20.405 1.00 98.62 184 ALA A CA 1
ATOM 1502 C C . ALA A 1 184 ? 16.999 -8.515 -21.940 1.00 98.62 184 ALA A C 1
ATOM 1504 O O . ALA A 1 184 ? 18.042 -8.653 -22.584 1.00 98.62 184 ALA A O 1
ATOM 1505 N N . GLU A 1 185 ? 15.818 -8.340 -22.531 1.00 98.75 185 GLU A N 1
ATOM 1506 C CA . GLU A 1 185 ? 15.636 -8.288 -23.980 1.00 98.75 185 GLU A CA 1
ATOM 1507 C C . GLU A 1 185 ? 16.354 -7.084 -24.607 1.00 98.75 185 GLU A C 1
ATOM 1509 O O . GLU A 1 185 ? 17.102 -7.236 -25.576 1.00 98.75 185 GLU A O 1
ATOM 1514 N N . ALA A 1 186 ? 16.203 -5.891 -24.029 1.00 98.75 186 ALA A N 1
ATOM 1515 C CA . ALA A 1 186 ? 16.896 -4.693 -24.494 1.00 98.75 186 ALA A CA 1
ATOM 1516 C C . ALA A 1 186 ? 18.423 -4.874 -24.448 1.00 98.75 186 ALA A C 1
ATOM 1518 O O . ALA A 1 186 ? 19.117 -4.551 -25.413 1.00 98.75 186 ALA A O 1
ATOM 1519 N N . LYS A 1 187 ? 18.952 -5.462 -23.366 1.00 98.62 187 LYS A N 1
ATOM 1520 C CA . LYS A 1 187 ? 20.379 -5.808 -23.251 1.00 98.62 187 LYS A CA 1
ATOM 1521 C C . LYS A 1 187 ? 20.822 -6.790 -24.335 1.00 98.62 187 LYS A C 1
ATOM 1523 O O . LYS A 1 187 ? 21.909 -6.617 -24.887 1.00 98.62 187 LYS A O 1
ATOM 1528 N N . ALA A 1 188 ? 20.005 -7.794 -24.655 1.00 98.69 188 ALA A N 1
ATOM 1529 C CA . ALA A 1 188 ? 20.305 -8.750 -25.718 1.00 98.69 188 ALA A CA 1
ATOM 1530 C C . ALA A 1 188 ? 20.397 -8.057 -27.088 1.00 98.69 188 ALA A C 1
ATOM 1532 O O . ALA A 1 188 ? 21.390 -8.242 -27.791 1.00 98.69 188 ALA A O 1
ATOM 1533 N N . ARG A 1 189 ? 19.440 -7.177 -27.415 1.00 98.69 189 ARG A N 1
ATOM 1534 C CA . ARG A 1 189 ? 19.455 -6.384 -28.658 1.00 98.69 189 ARG A CA 1
ATOM 1535 C C . ARG A 1 189 ? 20.666 -5.456 -28.743 1.00 98.69 189 ARG A C 1
ATOM 1537 O O . ARG A 1 189 ? 21.314 -5.380 -29.781 1.00 98.69 189 ARG A O 1
ATOM 1544 N N . VAL A 1 190 ? 21.018 -4.774 -27.649 1.00 98.56 190 VAL A N 1
ATOM 1545 C CA . VAL A 1 190 ? 22.227 -3.929 -27.600 1.00 98.56 190 VAL A CA 1
ATOM 1546 C C . VAL A 1 190 ? 23.478 -4.764 -27.867 1.00 98.56 190 VAL A C 1
ATOM 1548 O O . VAL A 1 190 ? 24.339 -4.347 -28.643 1.00 98.56 190 VAL A O 1
ATOM 1551 N N . LYS A 1 191 ? 23.577 -5.955 -27.267 1.00 98.38 191 LYS A N 1
ATOM 1552 C CA . LYS A 1 191 ? 24.708 -6.867 -27.477 1.00 98.38 191 LYS A CA 1
ATOM 1553 C C . LYS A 1 191 ? 24.796 -7.346 -28.928 1.00 98.38 191 LYS A C 1
ATOM 1555 O O . LYS A 1 191 ? 25.894 -7.386 -29.474 1.00 98.38 191 LYS A O 1
ATOM 1560 N N . GLU A 1 192 ? 23.665 -7.665 -29.549 1.00 98.31 192 GLU A N 1
ATOM 1561 C CA . GLU A 1 192 ? 23.583 -8.056 -30.959 1.00 98.31 192 GLU A CA 1
ATOM 1562 C C . GLU A 1 192 ? 24.060 -6.932 -31.888 1.00 98.31 192 GLU A C 1
ATOM 1564 O O . GLU A 1 192 ? 24.952 -7.146 -32.707 1.00 98.31 192 GLU A O 1
ATOM 1569 N N . VAL A 1 193 ? 23.542 -5.710 -31.713 1.00 98.25 193 VAL A N 1
ATOM 1570 C CA . VAL A 1 193 ? 23.978 -4.532 -32.484 1.00 98.25 193 VAL A CA 1
ATOM 1571 C C . VAL A 1 193 ? 25.474 -4.285 -32.302 1.00 98.25 193 VAL A C 1
ATOM 1573 O O . VAL A 1 193 ? 26.182 -4.043 -33.275 1.00 98.25 193 VAL A O 1
ATOM 1576 N N . THR A 1 194 ? 25.964 -4.390 -31.066 1.00 97.94 194 THR A N 1
ATOM 1577 C CA . THR A 1 194 ? 27.387 -4.227 -30.750 1.00 97.94 194 THR A CA 1
ATOM 1578 C C . THR A 1 194 ? 28.232 -5.265 -31.495 1.00 97.94 194 THR A C 1
ATOM 1580 O O . THR A 1 194 ? 29.177 -4.886 -32.179 1.00 97.94 194 THR A O 1
ATOM 1583 N N . SER A 1 195 ? 27.864 -6.552 -31.443 1.00 97.81 195 SER A N 1
ATOM 1584 C CA . SER A 1 195 ? 28.561 -7.623 -32.174 1.00 97.81 195 SER A CA 1
ATOM 1585 C C . SER A 1 195 ? 28.574 -7.366 -33.683 1.00 97.81 195 SER A C 1
ATOM 1587 O O . SER A 1 195 ? 29.632 -7.414 -34.301 1.00 97.81 195 SER A O 1
ATOM 1589 N N . ASN A 1 196 ? 27.425 -6.997 -34.257 1.00 97.50 196 ASN A N 1
ATOM 1590 C CA . ASN A 1 196 ? 27.279 -6.732 -35.689 1.00 97.50 196 ASN A CA 1
ATOM 1591 C C . ASN A 1 196 ? 28.103 -5.526 -36.176 1.00 97.50 196 ASN A C 1
ATOM 1593 O O . ASN A 1 196 ? 28.502 -5.490 -37.340 1.00 97.50 196 ASN A O 1
ATOM 1597 N N . ILE A 1 197 ? 28.320 -4.513 -35.326 1.00 97.25 197 ILE A N 1
ATOM 1598 C CA . ILE A 1 197 ? 29.162 -3.353 -35.657 1.00 97.25 197 ILE A CA 1
ATOM 1599 C C . ILE A 1 197 ? 30.638 -3.752 -35.640 1.00 97.25 197 ILE A C 1
ATOM 1601 O O . ILE A 1 197 ? 31.358 -3.416 -36.576 1.00 97.25 197 ILE A O 1
ATOM 1605 N N . PHE A 1 198 ? 31.087 -4.470 -34.607 1.00 96.50 198 PHE A N 1
ATOM 1606 C CA . PHE A 1 198 ? 32.499 -4.834 -34.473 1.00 96.50 198 PHE A CA 1
ATOM 1607 C C . PHE A 1 198 ? 32.939 -5.918 -35.463 1.00 96.50 198 PHE A C 1
ATOM 1609 O O . PHE A 1 198 ? 34.055 -5.841 -35.958 1.00 96.50 198 PHE A O 1
ATOM 1616 N N . GLU A 1 199 ? 32.065 -6.855 -35.837 1.00 96.00 199 GLU A N 1
ATOM 1617 C CA . GLU A 1 199 ? 32.375 -7.893 -36.834 1.00 96.00 199 GLU A CA 1
ATOM 1618 C C . GLU A 1 199 ? 32.526 -7.336 -38.263 1.00 96.00 199 GLU A C 1
ATOM 1620 O O . GLU A 1 199 ? 33.141 -7.967 -39.113 1.00 96.00 199 GLU A O 1
ATOM 1625 N N . LYS A 1 200 ? 31.987 -6.142 -38.552 1.00 91.31 200 LYS A N 1
ATOM 1626 C CA . LYS A 1 200 ? 32.093 -5.500 -39.877 1.00 91.31 200 LYS A CA 1
ATOM 1627 C C . LYS A 1 200 ? 33.303 -4.582 -40.052 1.00 91.31 200 LYS A C 1
ATOM 1629 O O . LYS A 1 200 ? 33.517 -4.093 -41.160 1.00 91.31 200 LYS A O 1
ATOM 1634 N N . VAL A 1 201 ? 34.008 -4.254 -38.971 1.00 89.94 201 VAL A N 1
ATOM 1635 C CA . VAL A 1 201 ? 35.127 -3.293 -38.983 1.00 89.94 201 VAL A CA 1
ATOM 1636 C C . VAL A 1 201 ? 36.485 -3.996 -39.116 1.00 89.94 201 VAL A C 1
ATOM 1638 O O . VAL A 1 201 ? 37.481 -3.333 -39.404 1.00 89.94 201 VAL A O 1
ATOM 1641 N N . GLU A 1 202 ? 36.517 -5.318 -38.961 1.00 65.81 202 GLU A N 1
ATOM 1642 C CA . GLU A 1 202 ? 37.688 -6.181 -39.173 1.00 65.81 202 GLU A CA 1
ATOM 1643 C C . GLU A 1 202 ? 37.640 -6.853 -40.556 1.00 65.81 202 GLU A C 1
ATOM 1645 O O . GLU A 1 202 ? 38.709 -6.927 -41.206 1.00 65.81 202 GLU A O 1
#

Secondary structure (DSSP, 8-state):
---------------PPPPPPPPP-----------PPPPP--TTHHHHHHHHHHHTTS---PPPPP------------------------------------------------------------SSHHHHHHHHHHHHHHHHHHHHHHHHHHHHHHHHHHHHHHHHHHHHHHHHHHHHHHHHHHHHHHHHHHHHHHTTT-

Foldseek 3Di:
DDDDDDDDDDPPPPDDDDDDDDPDPPDPPDDPPPPDPDDPPDVPPVPVVVVVVVVVPPPPPDPDDDDDDDDDDDPDDPPDDDPPPPPPPPDPDPPPPPPPPPPDPPPDDDDPDDDDDPDDDDDDPPPPCPVVVVVVVVVVVVVVVVVVVVVVVVVVVVVVVVVVVVVVVVVVVVVVVVVVVVVVVVVVVVVVVVCVVVVVVD

Sequence (202 aa):
MFEKKKEDIGDSGSQLPNLPDLPPLDLPEREEETSLPSFPNSPTHNKFQEAAIKDAVTPSEFPEPPIIEHSETIPPINKQNKNFKTLEMEEWHPESKESEVPQLPTSSQIQPTQSIQPVQQIPSESSKTQEQDIFIKIEKFRSVRKTLRDTEDKLEEIDDLLRRIREVKMREEQELTAWEREIAEAKARVKEVTSNIFEKVE